Protein AF-A0A7S0GT73-F1 (afdb_monomer)

Radius of gyration: 23.41 Å; Cα contacts (8 Å, |Δi|>4): 471; chains: 1; bounding box: 63×48×68 Å

pLDDT: mean 76.09, std 23.84, range [18.72, 97.44]

Mean predicted aligned error: 11.98 Å

Nearest PDB structures (foldseek):
  2npn-assembly1_A  TM=3.234E-01  e=2.924E-01  Corynebacterium diphtheriae
  1vko-assembly1_A  TM=4.359E-01  e=2.960E+00  Caenorhabditis elegans
  1pjs-assembly1_A  TM=2.980E-01  e=5.122E+00  Salmonella enterica subsp. enterica serovar Typhimurium

Foldseek 3Di:
DDDDLPQAEPDDQPAQEWKDADADDDDDDDDDDDDDDDDDDDDPDPDDDDDPDDQAEEEEPVLPDQDDDPVSVVCVVSSYYYQGPPDPVARPDDHQEYEYPDLAPVVVVVVVVVVNPPVRDNNRMYTHDPPVNLVLDPQSVLVVLCVPPNQVVSCSHYPRKAFLPDPVSLVVCQVVPDAQFKKWWAKSDDQPPRIFIDGHHNPHGSVVVNVVQVVVCVVPVVIHTGMMGGADLDADDDLQWGKHKHKYKYWYWDDDPVDIDIDIDIDQWIFIFTQCDGADSVDRDCSNRPTHPPCDPVNCVVSVHDGTPVSVVVVVD

Secondary structure (DSSP, 8-state):
----------S--------EE---S-----------------S--------TTSPEEEEETTSS-PPPSHHHHHHHHTTEEE----SSSS--S--SEEE-S-STTHHHHHHHHHHH--SS-TT-EES--TTHHHHH-HHHHHHHHHHHHHHHHHHHHS--EEETT-HHHHHHHHHT--TT-EEEEEES-STTTTEEEEE--TT--HHHHHHHHHHHHHT-TT--EEEEEEPPSS--EETTEEEEEE--EEEEEEE-SS-EEEEEEE-S--EEEE-SS---TT---HHHHS--S---HHHHHHTT---BHHHHHGGG-

Organism: NCBI:txid1561963

Solvent-accessible surface area (backbone atoms only — not comparable to full-atom values): 18929 Å² total; per-residue (Å²): 143,80,87,81,82,73,64,48,74,84,60,60,82,58,61,59,59,39,27,30,44,64,71,75,94,76,93,75,92,77,85,89,82,89,83,84,88,86,83,88,75,88,74,91,74,84,85,72,94,70,79,97,80,73,72,46,24,30,35,42,78,79,37,76,70,79,64,70,64,71,65,26,51,53,33,52,79,67,48,41,42,77,39,49,70,70,82,76,93,53,84,84,54,70,43,41,33,38,39,63,83,52,67,74,65,38,60,61,52,48,53,51,50,54,69,69,52,76,79,72,46,80,76,28,34,30,60,40,47,86,67,48,47,41,69,71,35,75,57,46,35,51,53,50,37,30,72,74,57,36,59,72,57,26,36,54,54,34,56,53,68,31,42,61,85,34,70,72,35,48,52,48,44,51,76,65,56,57,59,64,40,45,34,34,33,35,29,96,50,69,95,81,42,57,64,50,57,49,65,40,45,80,91,54,55,49,64,58,53,55,50,50,51,53,52,59,28,66,77,32,81,89,58,53,63,40,34,39,26,54,46,85,79,83,68,66,60,60,93,48,20,35,64,40,66,36,52,43,34,42,34,42,38,42,69,48,101,89,49,74,48,75,48,76,46,74,51,74,79,18,41,44,28,41,20,82,35,60,49,49,91,90,60,63,52,56,48,31,73,41,57,41,93,78,75,50,74,69,56,30,64,78,61,72,45,55,57,31,48,58,57,41,55,70,77,72,114

Sequence (317 aa):
GLVFHMVAPALFLGIWVVVQCLGARNSVNVDTLDLTHDAGMTNAVLVGGTPRSAARRFLRCNGKKTVQGIIGEVLQDHNVVNAARYKTGLLSESYHLFYPCTWSGVEEYMDMAVELYNGTNPNAVMFAVDGSSSLHSKELLWARLEATWGREKASEIMPETFLLNRMSNVELFRLRYEPQKWYIMKRNIERKQGLHIFKTNINGTANDILSQIADLNKENKDWEFVVMQNYIRDPYLINGHKLNLRLYLLATCYPNQKQTVRKFYLYNNGKCLYTSQKYKNSSADENEQITSIHFKPKQYEELELPETVEDLRAYWK

InterPro domains:
  IPR004344 Tubulin-tyrosine ligase/Tubulin polyglutamylase [PF03133] (131-288)
  IPR004344 Tubulin-tyrosine ligase/Tubulin polyglutamylase [PS51221] (56-317)

Structure (mmCIF, N/CA/C/O backbone):
data_AF-A0A7S0GT73-F1
#
_entry.id   AF-A0A7S0GT73-F1
#
loop_
_atom_site.group_PDB
_atom_site.id
_atom_site.type_symbol
_atom_site.label_atom_id
_atom_site.label_alt_id
_atom_site.label_comp_id
_atom_site.label_asym_id
_atom_site.label_entity_id
_atom_site.label_seq_id
_atom_site.pdbx_PDB_ins_code
_atom_site.Cartn_x
_atom_site.Cartn_y
_atom_site.Cartn_z
_atom_site.occupancy
_atom_site.B_iso_or_equiv
_atom_site.auth_seq_id
_atom_site.auth_comp_id
_atom_site.auth_asym_id
_atom_site.auth_atom_id
_atom_site.pdbx_PDB_model_num
ATOM 1 N N . GLY A 1 1 ? -29.192 -5.482 -11.692 1.00 27.92 1 GLY A N 1
ATOM 2 C CA . GLY A 1 1 ? -28.960 -4.451 -10.670 1.00 27.92 1 GLY A CA 1
ATOM 3 C C . GLY A 1 1 ? -28.227 -5.079 -9.513 1.00 27.92 1 GLY A C 1
ATOM 4 O O . GLY A 1 1 ? -28.844 -5.814 -8.764 1.00 27.92 1 GLY A O 1
ATOM 5 N N . LEU A 1 2 ? -26.920 -4.856 -9.431 1.00 18.92 2 LEU A N 1
ATOM 6 C CA . LEU A 1 2 ? -26.089 -5.145 -8.263 1.00 18.92 2 LEU A CA 1
ATOM 7 C C . LEU A 1 2 ? -24.866 -4.238 -8.404 1.00 18.92 2 LEU A C 1
ATOM 9 O O . LEU A 1 2 ? -23.979 -4.482 -9.217 1.00 18.92 2 LEU A O 1
ATOM 13 N N . VAL A 1 3 ? -24.915 -3.104 -7.710 1.00 18.72 3 VAL A N 1
ATOM 14 C CA . VAL A 1 3 ? -23.818 -2.140 -7.639 1.00 18.72 3 VAL A CA 1
ATOM 15 C C . VAL A 1 3 ? -22.873 -2.660 -6.559 1.00 18.72 3 VAL A C 1
ATOM 17 O O . VAL A 1 3 ? -23.199 -2.623 -5.376 1.00 18.72 3 VAL A O 1
ATOM 20 N N . PHE A 1 4 ? -21.737 -3.220 -6.972 1.00 21.78 4 PHE A N 1
ATOM 21 C CA . PHE A 1 4 ? -20.702 -3.706 -6.063 1.00 21.78 4 PHE A CA 1
ATOM 22 C C . PHE A 1 4 ? -19.846 -2.529 -5.580 1.00 21.78 4 PHE A C 1
ATOM 24 O O . PHE A 1 4 ? -19.015 -2.010 -6.324 1.00 21.78 4 PHE A O 1
ATOM 31 N N . HIS A 1 5 ? -20.019 -2.125 -4.322 1.00 20.75 5 HIS A N 1
ATOM 32 C CA . HIS A 1 5 ? -19.050 -1.286 -3.619 1.00 20.75 5 HIS A CA 1
ATOM 33 C C . HIS A 1 5 ? -17.913 -2.173 -3.091 1.00 20.75 5 HIS A C 1
ATOM 35 O O . HIS A 1 5 ? -17.977 -2.697 -1.982 1.00 20.75 5 HIS A O 1
ATOM 41 N N . MET A 1 6 ? -16.862 -2.368 -3.892 1.00 21.52 6 MET A N 1
ATOM 42 C CA . MET A 1 6 ? -15.591 -2.904 -3.394 1.00 21.52 6 MET A CA 1
ATOM 43 C C . MET A 1 6 ? -14.827 -1.784 -2.680 1.00 21.52 6 MET A C 1
ATOM 45 O O . MET A 1 6 ? -14.047 -1.064 -3.298 1.00 21.52 6 MET A O 1
ATOM 49 N N . VAL A 1 7 ? -15.046 -1.641 -1.374 1.00 22.61 7 VAL A N 1
ATOM 50 C CA . VAL A 1 7 ? -14.187 -0.818 -0.513 1.00 22.61 7 VAL A CA 1
ATOM 51 C C . VAL A 1 7 ? -12.922 -1.630 -0.230 1.00 22.61 7 VAL A C 1
ATOM 53 O O . VAL A 1 7 ? -12.913 -2.524 0.615 1.00 22.61 7 VAL A O 1
ATOM 56 N N . ALA A 1 8 ? -11.855 -1.378 -0.988 1.00 24.77 8 ALA A N 1
ATOM 57 C CA . ALA A 1 8 ? -10.567 -2.031 -0.785 1.00 24.77 8 ALA A CA 1
ATOM 58 C C . ALA A 1 8 ? -9.844 -1.401 0.425 1.00 24.77 8 ALA A C 1
ATOM 60 O O . ALA A 1 8 ? -9.582 -0.196 0.429 1.00 24.77 8 ALA A O 1
ATOM 61 N N . PRO A 1 9 ? -9.450 -2.173 1.456 1.00 28.14 9 PRO A N 1
ATOM 62 C CA . PRO A 1 9 ? -8.570 -1.662 2.497 1.00 28.14 9 PRO A CA 1
ATOM 63 C C . PRO A 1 9 ? -7.203 -1.347 1.878 1.00 28.14 9 PRO A C 1
ATOM 65 O O . PRO A 1 9 ? -6.474 -2.257 1.484 1.00 28.14 9 PRO A O 1
ATOM 68 N N . ALA A 1 10 ? -6.829 -0.066 1.819 1.00 28.58 10 ALA A N 1
ATOM 69 C CA . ALA A 1 10 ? -5.510 0.410 1.388 1.00 28.58 10 ALA A CA 1
ATOM 70 C C . ALA A 1 10 ? -4.404 0.087 2.414 1.00 28.58 10 ALA A C 1
ATOM 72 O O . ALA A 1 10 ? -3.724 0.949 2.986 1.00 28.58 10 ALA A O 1
ATOM 73 N N . LEU A 1 11 ? -4.217 -1.202 2.655 1.00 29.56 11 LEU A N 1
ATOM 74 C CA . LEU A 1 11 ? -3.020 -1.782 3.224 1.00 29.56 11 LEU A CA 1
ATOM 75 C C . LEU A 1 11 ? -2.437 -2.639 2.100 1.00 29.56 11 LEU A C 1
ATOM 77 O O . LEU A 1 11 ? -3.067 -3.578 1.646 1.00 29.56 11 LEU A O 1
ATOM 81 N N . PHE A 1 12 ? -1.257 -2.279 1.601 1.00 33.50 12 PHE A N 1
ATOM 82 C CA . PHE A 1 12 ? -0.491 -3.079 0.639 1.00 33.50 12 PHE A CA 1
ATOM 83 C C . PHE A 1 12 ? -1.125 -3.351 -0.735 1.00 33.50 12 PHE A C 1
ATOM 85 O O . PHE A 1 12 ? -1.064 -4.473 -1.241 1.00 33.50 12 PHE A O 1
ATOM 92 N N . LEU A 1 13 ? -1.536 -2.290 -1.433 1.00 28.66 13 LEU A N 1
ATOM 93 C CA . LEU A 1 13 ? -1.461 -2.287 -2.896 1.00 28.66 13 LEU A CA 1
ATOM 94 C C . LEU A 1 13 ? 0.019 -2.259 -3.314 1.00 28.66 13 LEU A C 1
ATOM 96 O O . LEU A 1 13 ? 0.584 -1.227 -3.652 1.00 28.66 13 LEU A O 1
ATOM 100 N N . GLY A 1 14 ? 0.676 -3.417 -3.243 1.00 27.05 14 GLY A N 1
ATOM 101 C CA . GLY A 1 14 ? 1.941 -3.649 -3.932 1.00 27.05 14 GLY A CA 1
ATOM 102 C C . GLY A 1 14 ? 1.664 -3.842 -5.417 1.00 27.05 14 GLY A C 1
ATOM 103 O O . GLY A 1 14 ? 1.802 -4.956 -5.912 1.00 27.05 14 GLY A O 1
ATOM 104 N N . ILE A 1 15 ? 1.213 -2.783 -6.090 1.00 28.45 15 ILE A N 1
ATOM 105 C CA . ILE A 1 15 ? 1.052 -2.762 -7.541 1.00 28.45 15 ILE A CA 1
ATOM 106 C C . ILE A 1 15 ? 2.460 -2.647 -8.132 1.00 28.45 15 ILE A C 1
ATOM 108 O O . ILE A 1 15 ? 3.090 -1.597 -8.058 1.00 28.45 15 ILE A O 1
ATOM 112 N N . TRP A 1 16 ? 2.970 -3.739 -8.697 1.00 30.88 16 TRP A N 1
ATOM 113 C CA . TRP A 1 16 ? 4.196 -3.727 -9.495 1.00 30.88 16 TRP A C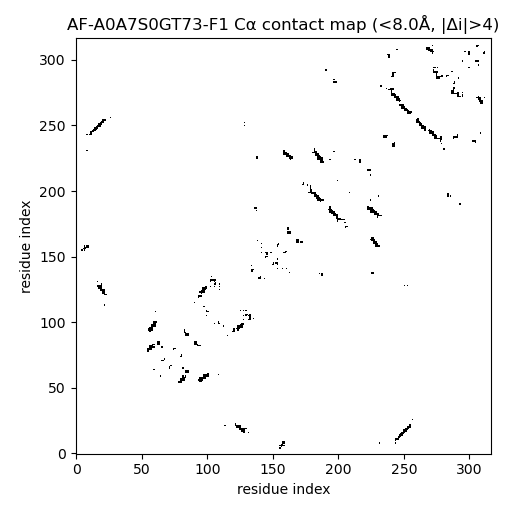A 1
ATOM 114 C C . TRP A 1 16 ? 3.857 -3.311 -10.930 1.00 30.88 16 TRP A C 1
ATOM 116 O O . TRP A 1 16 ? 3.725 -4.157 -11.804 1.00 30.88 16 TRP A O 1
ATOM 126 N N . VAL A 1 17 ? 3.672 -2.008 -11.158 1.00 27.17 17 VAL A N 1
ATOM 127 C CA . VAL A 1 17 ? 3.399 -1.431 -12.487 1.00 27.17 17 VAL A CA 1
ATOM 128 C C . VAL A 1 17 ? 4.674 -1.482 -13.333 1.00 27.17 17 VAL A C 1
ATOM 130 O O . VAL A 1 17 ? 5.713 -0.976 -12.916 1.00 27.17 17 VAL A O 1
ATOM 133 N N . VAL A 1 18 ? 4.610 -2.096 -14.516 1.00 34.53 18 VAL A N 1
ATOM 134 C CA . VAL A 1 18 ? 5.796 -2.422 -15.316 1.00 34.53 18 VAL A CA 1
ATOM 135 C C . VAL A 1 18 ? 5.558 -2.235 -16.822 1.00 34.53 18 VAL A C 1
ATOM 137 O O . VAL A 1 18 ? 4.775 -2.973 -17.412 1.00 34.53 18 VAL A O 1
ATOM 140 N N . VAL A 1 19 ? 6.382 -1.352 -17.404 1.00 29.67 19 VAL A N 1
ATOM 141 C CA . VAL A 1 19 ? 6.826 -1.208 -18.807 1.00 29.67 19 VAL A CA 1
ATOM 142 C C . VAL A 1 19 ? 6.293 -0.030 -19.650 1.00 29.67 19 VAL A C 1
ATOM 144 O O . VAL A 1 19 ? 5.153 -0.030 -20.108 1.00 29.67 19 VAL A O 1
ATOM 147 N N . GLN A 1 20 ? 7.202 0.895 -20.001 1.00 34.56 20 GLN A N 1
ATOM 148 C CA . GLN A 1 20 ? 7.065 1.936 -21.035 1.00 34.56 20 GLN A CA 1
ATOM 149 C C . GLN A 1 20 ? 8.188 1.814 -22.083 1.00 34.56 20 GLN A C 1
ATOM 151 O O . GLN A 1 20 ? 9.317 1.480 -21.741 1.00 34.56 20 GLN A O 1
ATOM 156 N N . CYS A 1 21 ? 7.921 2.093 -23.363 1.00 34.06 21 CYS A N 1
ATOM 157 C CA . 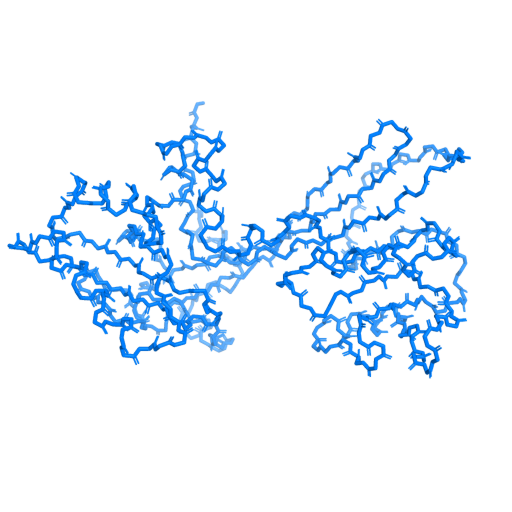CYS A 1 21 ? 8.965 2.252 -24.392 1.00 34.06 21 CYS A CA 1
ATOM 158 C C . CYS A 1 21 ? 9.121 3.714 -24.816 1.00 34.06 21 CYS A C 1
ATOM 160 O O . CYS A 1 21 ? 8.133 4.435 -24.974 1.00 34.06 21 CYS A O 1
ATOM 162 N N . LEU A 1 22 ? 10.371 4.119 -25.046 1.00 32.25 22 LEU A N 1
ATOM 163 C CA . LEU A 1 22 ? 10.733 5.384 -25.677 1.00 32.25 22 LEU A CA 1
ATOM 164 C C . LEU A 1 22 ? 10.460 5.287 -27.179 1.00 32.25 22 LEU A C 1
ATOM 166 O O . LEU A 1 22 ? 11.152 4.574 -27.896 1.00 32.25 22 LEU A O 1
ATOM 170 N N . GLY A 1 23 ? 9.442 5.997 -27.659 1.00 30.44 23 GLY A N 1
ATOM 171 C CA . GLY A 1 23 ? 9.182 6.142 -29.088 1.00 30.44 23 GLY A CA 1
ATOM 172 C C . GLY A 1 23 ? 9.812 7.420 -29.623 1.00 30.44 23 GLY A C 1
ATOM 173 O O . GLY A 1 23 ? 9.225 8.493 -29.490 1.00 30.44 23 GLY A O 1
ATOM 174 N N . ALA A 1 24 ? 10.975 7.309 -30.267 1.00 28.95 24 ALA A N 1
ATOM 175 C CA . ALA A 1 24 ? 11.434 8.341 -31.189 1.00 28.95 24 ALA A CA 1
ATOM 176 C C . ALA A 1 24 ? 10.502 8.362 -32.412 1.00 28.95 24 ALA A C 1
ATOM 178 O O . ALA A 1 24 ? 10.216 7.324 -33.010 1.00 28.95 24 ALA A O 1
ATOM 179 N N . ARG A 1 25 ? 10.018 9.554 -32.776 1.00 30.36 25 ARG A N 1
ATOM 180 C CA . ARG A 1 25 ? 9.304 9.800 -34.033 1.00 30.36 25 ARG A CA 1
ATOM 181 C C . ARG A 1 25 ? 10.196 9.350 -35.190 1.00 30.36 25 ARG A C 1
ATOM 183 O O . ARG A 1 25 ? 11.207 9.995 -35.425 1.00 30.36 25 ARG A O 1
ATOM 190 N N . ASN A 1 26 ? 9.832 8.270 -35.879 1.00 26.50 26 ASN A N 1
ATOM 191 C CA . ASN A 1 26 ? 9.872 8.168 -37.338 1.00 26.50 26 ASN A CA 1
ATOM 192 C C . ASN A 1 26 ? 9.177 6.883 -37.810 1.00 26.50 26 ASN A C 1
ATOM 194 O O . ASN A 1 26 ? 9.253 5.823 -37.198 1.00 26.50 26 ASN A O 1
ATOM 198 N N . SER A 1 27 ? 8.425 7.047 -38.890 1.00 33.34 27 SER A N 1
ATOM 199 C CA . SER A 1 27 ? 7.505 6.112 -39.526 1.00 3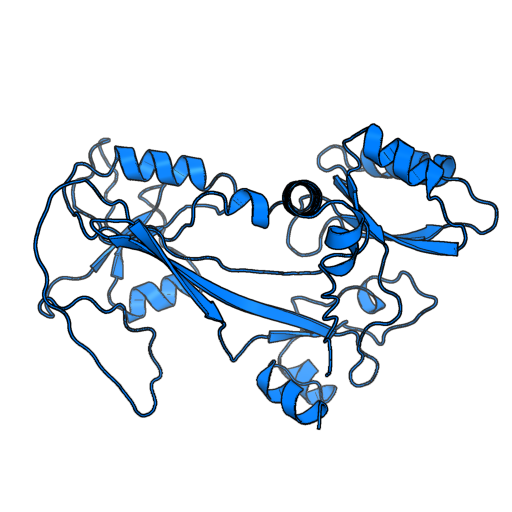3.34 27 SER A CA 1
ATOM 200 C C . SER A 1 27 ? 8.169 4.834 -40.038 1.00 33.34 27 SER A C 1
ATOM 202 O O . SER A 1 27 ? 9.020 4.916 -40.921 1.00 33.34 27 SER A O 1
ATOM 204 N N . VAL A 1 28 ? 7.689 3.666 -39.600 1.00 24.98 28 VAL A N 1
ATOM 205 C CA . VAL A 1 28 ? 7.771 2.418 -40.376 1.00 24.98 28 VAL A CA 1
ATOM 206 C C . VAL A 1 28 ? 6.459 1.641 -40.201 1.00 24.98 28 VAL A C 1
ATOM 208 O O . VAL A 1 28 ? 5.943 1.519 -39.089 1.00 24.98 28 VAL A O 1
ATOM 211 N N . ASN A 1 29 ? 5.890 1.197 -41.324 1.00 28.97 29 ASN A N 1
ATOM 212 C CA . ASN A 1 29 ? 4.701 0.346 -41.423 1.00 28.97 29 ASN A CA 1
ATOM 213 C C . ASN A 1 29 ? 4.959 -1.032 -40.803 1.00 28.97 29 ASN A C 1
ATOM 215 O O . ASN A 1 29 ? 5.992 -1.631 -41.093 1.00 28.97 29 ASN A O 1
ATOM 219 N N . VAL A 1 30 ? 4.001 -1.567 -40.040 1.00 27.41 30 VAL A N 1
ATOM 220 C CA . VAL A 1 30 ? 3.952 -3.003 -39.728 1.00 27.41 30 VAL A CA 1
ATOM 221 C C . VAL A 1 30 ? 2.503 -3.477 -39.798 1.00 27.41 30 VAL A C 1
ATOM 223 O O . VAL A 1 30 ? 1.627 -2.919 -39.133 1.00 27.41 30 VAL A O 1
ATOM 226 N N . ASP A 1 31 ? 2.287 -4.484 -40.640 1.00 23.64 31 ASP A N 1
ATOM 227 C CA . ASP A 1 31 ? 1.010 -5.135 -40.907 1.00 23.64 31 ASP A CA 1
ATOM 228 C C . ASP A 1 31 ? 0.409 -5.803 -39.662 1.00 23.64 31 ASP A C 1
ATOM 230 O O . ASP A 1 31 ? 1.098 -6.247 -38.741 1.00 23.64 31 ASP A O 1
ATOM 234 N N . THR A 1 32 ? -0.919 -5.846 -39.648 1.00 27.59 32 THR A N 1
ATOM 235 C CA . THR A 1 32 ? -1.750 -6.414 -38.586 1.00 27.59 32 THR A CA 1
ATOM 236 C C . THR A 1 32 ? -1.680 -7.941 -38.594 1.00 27.59 32 THR A C 1
ATOM 238 O O . THR A 1 32 ? -1.782 -8.561 -39.649 1.00 27.59 32 THR A O 1
ATOM 241 N N . LEU A 1 33 ? -1.564 -8.560 -37.414 1.00 22.66 33 LEU A N 1
ATOM 242 C CA . LEU A 1 33 ? -1.869 -9.981 -37.244 1.00 22.66 33 LEU A CA 1
ATOM 243 C C . LEU A 1 33 ? -2.830 -10.168 -36.068 1.00 22.66 33 LEU A C 1
ATOM 245 O O . LEU A 1 33 ? -2.518 -9.839 -34.922 1.00 22.66 33 LEU A O 1
ATOM 249 N N . ASP A 1 34 ? -4.011 -10.661 -36.416 1.00 27.53 34 ASP A N 1
ATOM 250 C CA . ASP A 1 34 ? -5.108 -11.052 -35.541 1.00 27.53 34 ASP A CA 1
ATOM 251 C C . ASP A 1 34 ? -4.867 -12.487 -35.051 1.00 27.53 34 ASP A C 1
ATOM 253 O O . ASP A 1 34 ? -4.485 -13.342 -35.852 1.00 27.53 34 ASP A O 1
ATOM 257 N N . LEU A 1 35 ? -5.060 -12.767 -33.759 1.00 25.39 35 LEU A N 1
ATOM 258 C CA . LEU A 1 35 ? -4.991 -14.129 -33.215 1.00 25.39 35 LEU A CA 1
ATOM 259 C C . LEU A 1 35 ? -6.024 -14.305 -32.096 1.00 25.39 35 LEU A C 1
ATOM 261 O O . LEU A 1 35 ? -5.801 -13.962 -30.934 1.00 25.39 35 LEU A O 1
ATOM 265 N N . THR A 1 36 ? -7.164 -14.869 -32.482 1.00 26.02 36 THR A N 1
ATOM 266 C CA . THR A 1 36 ? -8.157 -15.484 -31.605 1.00 26.02 36 THR A CA 1
ATOM 267 C C . THR A 1 36 ? -7.715 -1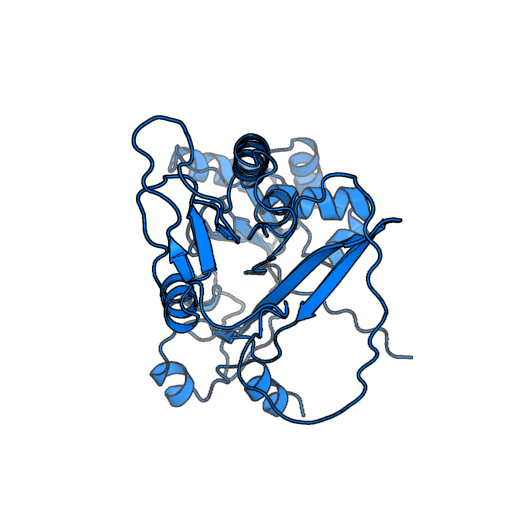6.877 -31.146 1.00 26.02 36 THR A C 1
ATOM 269 O O . THR A 1 36 ? -7.260 -17.674 -31.958 1.00 26.02 36 THR A O 1
ATOM 272 N N . HIS A 1 37 ? -8.014 -17.159 -29.878 1.00 26.02 37 HIS A N 1
ATOM 273 C CA . HIS A 1 37 ? -8.245 -18.461 -29.238 1.00 26.02 37 HIS A CA 1
ATOM 274 C C . HIS A 1 37 ? -7.113 -19.496 -29.040 1.00 26.02 37 HIS A C 1
ATOM 276 O O . HIS A 1 37 ? -6.435 -19.945 -29.955 1.00 26.02 37 HIS A O 1
ATOM 282 N N . ASP A 1 38 ? -7.122 -19.955 -27.784 1.00 24.23 38 ASP A N 1
ATOM 283 C CA . ASP A 1 38 ? -6.823 -21.278 -27.233 1.00 24.23 38 ASP A CA 1
ATOM 284 C C . ASP A 1 38 ? -5.464 -21.637 -26.602 1.00 24.23 38 ASP A C 1
ATOM 286 O O . ASP A 1 38 ? -4.398 -21.640 -27.207 1.00 24.23 38 ASP A O 1
ATOM 290 N N . ALA A 1 39 ? -5.640 -22.051 -25.338 1.00 26.84 39 ALA A N 1
ATOM 291 C CA . ALA A 1 39 ? -4.968 -23.095 -24.579 1.00 26.84 39 ALA A CA 1
ATOM 292 C C . ALA A 1 39 ? -3.499 -22.909 -24.160 1.00 26.84 39 ALA A C 1
ATOM 294 O O . ALA A 1 39 ? -2.557 -23.238 -24.869 1.00 26.84 39 ALA A O 1
ATOM 295 N N . GLY A 1 40 ? -3.361 -22.542 -22.878 1.00 28.62 40 GLY A N 1
ATOM 296 C CA . GLY A 1 40 ? -2.379 -23.109 -21.953 1.00 28.62 40 GLY A CA 1
ATOM 297 C C . GLY A 1 40 ? -0.936 -22.673 -22.148 1.00 28.62 40 GLY A C 1
ATOM 298 O O . GLY A 1 40 ? -0.210 -23.316 -22.887 1.00 28.62 40 GLY A O 1
ATOM 299 N N . MET A 1 41 ? -0.472 -21.671 -21.392 1.00 26.61 41 MET A N 1
ATOM 300 C CA . MET A 1 41 ? 0.963 -21.405 -21.278 1.00 26.61 41 MET A CA 1
ATOM 301 C C . MET A 1 41 ? 1.355 -20.778 -19.933 1.00 26.61 41 MET A C 1
ATOM 303 O O . MET A 1 41 ? 0.999 -19.649 -19.601 1.00 26.61 41 MET A O 1
ATOM 307 N N . THR A 1 42 ? 2.165 -21.533 -19.189 1.00 30.12 42 THR A N 1
ATOM 308 C CA . THR A 1 42 ? 3.393 -21.033 -18.565 1.00 30.12 42 THR A CA 1
ATOM 309 C C . THR A 1 42 ? 4.201 -20.216 -19.581 1.00 30.12 42 THR A C 1
ATOM 311 O O . THR A 1 42 ? 4.227 -20.560 -20.759 1.00 30.12 42 THR A O 1
ATOM 314 N N . ASN A 1 43 ? 4.907 -19.186 -19.098 1.00 26.89 43 ASN A N 1
ATOM 315 C CA . ASN A 1 43 ? 5.796 -18.251 -19.815 1.00 26.89 43 ASN A CA 1
ATOM 316 C C . ASN A 1 43 ? 5.169 -16.893 -20.167 1.00 26.89 43 ASN A C 1
ATOM 318 O O . ASN A 1 43 ? 4.362 -16.753 -21.082 1.00 26.89 43 ASN A O 1
ATOM 322 N N . ALA A 1 44 ? 5.656 -15.848 -19.493 1.00 25.78 44 ALA A N 1
ATOM 323 C CA . ALA A 1 44 ? 5.583 -14.486 -19.997 1.00 25.78 44 ALA A CA 1
ATOM 324 C C . ALA A 1 44 ? 6.503 -14.387 -21.226 1.00 25.78 44 ALA A C 1
ATOM 326 O O . ALA A 1 44 ? 7.718 -14.225 -21.117 1.00 25.78 44 ALA A O 1
ATOM 327 N N . VAL A 1 45 ? 5.929 -14.550 -22.415 1.00 26.80 45 VAL A N 1
ATOM 328 C CA . VAL A 1 45 ? 6.654 -14.387 -23.674 1.00 26.80 45 VAL A CA 1
ATOM 329 C C . VAL A 1 45 ? 6.791 -12.891 -23.957 1.00 26.80 45 VAL A C 1
ATOM 331 O O . VAL A 1 45 ? 5.815 -12.196 -24.227 1.00 26.80 45 VAL A O 1
ATOM 334 N N . LEU A 1 46 ? 8.024 -12.387 -23.926 1.00 31.50 46 LEU A N 1
ATOM 335 C CA . LEU A 1 46 ? 8.396 -11.118 -24.553 1.00 31.50 46 LEU A CA 1
ATOM 336 C C . LEU A 1 46 ? 8.288 -11.287 -26.079 1.00 31.50 46 LEU A C 1
ATOM 338 O O . LEU A 1 46 ? 9.257 -11.695 -26.733 1.00 31.50 46 LEU A O 1
ATOM 342 N N . VAL A 1 47 ? 7.094 -11.029 -26.621 1.00 30.14 47 VAL A N 1
ATOM 343 C CA . VAL A 1 47 ? 6.784 -11.140 -28.051 1.00 30.14 47 VAL A CA 1
ATOM 344 C C . VAL A 1 47 ? 7.507 -10.034 -28.822 1.00 30.14 47 VAL A C 1
ATOM 346 O O . VAL A 1 47 ? 7.265 -8.848 -28.624 1.00 30.14 47 VAL A O 1
ATOM 349 N N . GLY A 1 48 ? 8.412 -10.455 -29.699 1.00 31.11 48 GLY A N 1
ATOM 350 C CA . GLY A 1 48 ? 9.150 -9.621 -30.640 1.00 31.11 48 GLY A CA 1
ATOM 351 C C . GLY A 1 48 ? 10.009 -10.539 -31.500 1.00 31.11 48 GLY A C 1
ATOM 352 O O . GLY A 1 48 ? 11.049 -11.022 -31.046 1.00 31.11 48 GLY A O 1
ATOM 353 N N . GLY A 1 49 ? 9.503 -10.870 -32.689 1.00 38.59 49 GLY A N 1
ATOM 354 C CA . GLY A 1 49 ? 10.124 -11.795 -33.627 1.00 38.59 49 GLY A CA 1
ATOM 355 C C . GLY A 1 49 ? 11.343 -11.184 -34.309 1.00 38.59 49 GLY A C 1
ATOM 356 O O . GLY A 1 49 ? 11.199 -10.318 -35.156 1.00 38.59 49 GLY A O 1
ATOM 357 N N . THR A 1 50 ? 12.523 -11.688 -33.954 1.00 31.50 50 THR A N 1
ATOM 358 C CA . THR A 1 50 ? 13.757 -11.717 -34.761 1.00 31.50 50 THR A CA 1
ATOM 359 C C . THR A 1 50 ? 14.636 -12.866 -34.230 1.00 31.50 50 THR A C 1
ATOM 361 O O . THR A 1 50 ? 14.437 -13.285 -33.085 1.00 31.50 50 THR A O 1
ATOM 364 N N . PRO A 1 51 ? 15.547 -13.440 -35.040 1.00 36.25 51 PRO A N 1
ATOM 365 C CA . PRO A 1 51 ? 16.057 -14.800 -34.865 1.00 36.25 51 PRO A CA 1
ATOM 366 C C . PRO A 1 51 ? 16.735 -15.068 -33.515 1.00 36.25 51 PRO A C 1
ATOM 368 O O . PRO A 1 51 ? 17.474 -14.240 -32.982 1.00 36.25 51 PRO A O 1
ATOM 371 N N . ARG A 1 52 ? 16.532 -16.292 -33.013 1.00 44.06 52 ARG A N 1
ATOM 372 C CA . ARG A 1 52 ? 17.305 -16.923 -31.935 1.00 44.06 52 ARG A CA 1
ATOM 373 C C . ARG A 1 52 ? 18.802 -16.949 -32.298 1.00 44.06 52 ARG A C 1
ATOM 375 O O . ARG A 1 52 ? 19.230 -17.900 -32.941 1.00 44.06 52 ARG A O 1
ATOM 382 N N . SER A 1 53 ? 19.597 -15.960 -31.882 1.00 48.81 53 SER A N 1
ATOM 383 C CA . SER A 1 53 ? 21.053 -16.154 -31.684 1.00 48.81 53 SER A CA 1
ATOM 384 C C . SER A 1 53 ? 21.783 -15.052 -30.901 1.00 48.81 53 SER A C 1
ATOM 386 O O . SER A 1 53 ? 22.877 -15.315 -30.410 1.00 48.81 53 SER A O 1
ATOM 388 N N . ALA A 1 54 ? 21.216 -13.855 -30.710 1.00 59.44 54 ALA A N 1
ATOM 389 C CA . ALA A 1 54 ? 21.844 -12.815 -29.887 1.00 59.44 54 ALA A CA 1
ATOM 390 C C . ALA A 1 54 ? 21.201 -12.738 -28.492 1.00 59.44 54 ALA A C 1
ATOM 392 O O . ALA A 1 54 ? 19.986 -12.572 -28.371 1.00 59.44 54 ALA A O 1
ATOM 393 N N . ALA A 1 55 ? 22.014 -12.841 -27.435 1.00 67.00 55 ALA A N 1
ATOM 394 C CA . ALA A 1 55 ? 21.555 -12.627 -26.064 1.00 67.00 55 ALA A CA 1
ATOM 395 C C . ALA A 1 55 ? 20.936 -11.226 -25.933 1.00 67.00 55 ALA A C 1
ATOM 397 O O . ALA A 1 55 ? 21.552 -10.223 -26.311 1.00 67.00 55 ALA A O 1
ATOM 398 N N . ARG A 1 56 ? 19.713 -11.152 -25.395 1.00 82.44 56 ARG A N 1
ATOM 399 C CA . ARG A 1 56 ? 19.067 -9.867 -25.102 1.00 82.44 56 ARG A CA 1
ATOM 400 C C . ARG A 1 56 ? 19.845 -9.183 -23.988 1.00 82.44 56 ARG A C 1
ATOM 402 O O . ARG A 1 56 ? 20.419 -9.840 -23.126 1.00 82.44 56 ARG A O 1
ATOM 409 N N . ARG A 1 57 ? 19.882 -7.854 -24.005 1.00 84.94 57 ARG A N 1
ATOM 410 C CA . ARG A 1 57 ? 20.723 -7.076 -23.084 1.00 84.94 57 ARG A CA 1
ATOM 411 C C . ARG A 1 57 ? 19.888 -6.137 -22.232 1.00 84.94 57 ARG A C 1
ATOM 413 O O . ARG A 1 57 ? 19.040 -5.438 -22.783 1.00 84.94 57 ARG A O 1
ATOM 420 N N . PHE A 1 58 ? 20.144 -6.074 -20.930 1.00 86.56 58 PHE A N 1
ATOM 421 C CA . PHE A 1 58 ? 19.536 -5.085 -20.043 1.00 86.56 58 PHE A CA 1
ATOM 422 C C . PHE A 1 58 ? 20.575 -4.101 -19.505 1.00 86.56 58 PHE A C 1
ATOM 424 O O . PHE A 1 58 ? 21.692 -4.485 -19.177 1.00 86.56 58 PHE A O 1
ATOM 431 N N . LEU A 1 59 ? 20.208 -2.833 -19.377 1.00 82.88 59 LEU A N 1
ATOM 432 C CA . LEU A 1 59 ? 20.993 -1.802 -18.718 1.00 82.88 59 LEU A CA 1
ATOM 433 C C . LEU A 1 59 ? 20.393 -1.517 -17.342 1.00 82.88 59 LEU A C 1
ATOM 435 O O . LEU A 1 59 ? 19.180 -1.392 -17.197 1.00 82.88 59 LEU A O 1
ATOM 439 N N . ARG A 1 60 ? 21.251 -1.378 -16.332 1.00 83.25 60 ARG A N 1
ATOM 440 C CA . ARG A 1 60 ? 20.863 -0.914 -14.996 1.00 83.25 60 ARG A CA 1
ATOM 441 C C . ARG A 1 60 ? 21.565 0.397 -14.679 1.00 83.25 60 ARG A C 1
ATOM 443 O O . ARG A 1 60 ? 22.740 0.534 -15.012 1.00 83.25 60 ARG A O 1
ATOM 450 N N . CYS A 1 61 ? 20.886 1.291 -13.959 1.00 74.12 61 CYS A N 1
ATOM 451 C CA . CYS A 1 61 ? 21.339 2.667 -13.723 1.00 74.12 61 CYS A CA 1
ATOM 452 C C . CYS A 1 61 ? 22.802 2.808 -13.235 1.00 74.12 61 CYS A C 1
ATOM 454 O O . CYS A 1 61 ? 23.497 3.733 -13.626 1.00 74.12 61 CYS A O 1
ATOM 456 N N . ASN A 1 62 ? 23.307 1.856 -12.438 1.00 69.00 62 ASN A N 1
ATOM 457 C CA . ASN A 1 62 ? 24.653 1.915 -11.850 1.00 69.00 62 ASN A CA 1
ATOM 458 C C . ASN A 1 62 ? 25.723 1.102 -12.600 1.00 69.00 62 ASN A C 1
ATOM 460 O O . ASN A 1 62 ? 26.815 0.907 -12.067 1.00 69.00 62 ASN A O 1
ATOM 464 N N . GLY A 1 63 ? 25.415 0.542 -13.775 1.00 60.12 63 GLY A N 1
ATOM 465 C CA . GLY A 1 63 ? 26.371 -0.120 -14.677 1.00 60.12 63 GLY A CA 1
ATOM 466 C C . GLY A 1 63 ? 27.160 -1.331 -14.137 1.00 60.12 63 GLY A C 1
ATOM 467 O O . GLY A 1 63 ? 27.917 -1.938 -14.884 1.00 60.12 63 GLY A O 1
ATOM 468 N N . LYS A 1 64 ? 27.027 -1.684 -12.849 1.00 57.28 64 LYS A N 1
ATOM 469 C CA . LYS A 1 64 ? 27.883 -2.664 -12.151 1.00 57.28 64 LYS A CA 1
ATOM 470 C C . LYS A 1 64 ? 27.127 -3.726 -11.349 1.00 57.28 64 LYS A C 1
ATOM 472 O O . LYS A 1 64 ? 27.737 -4.700 -10.928 1.00 57.28 64 LYS A O 1
ATOM 477 N N . LYS A 1 65 ? 25.823 -3.560 -11.096 1.00 64.19 65 LYS A N 1
ATOM 478 C CA . LYS A 1 65 ? 25.058 -4.475 -10.226 1.00 64.19 65 LYS A CA 1
ATOM 479 C C . LYS A 1 65 ? 24.114 -5.365 -11.034 1.00 64.19 65 LYS A C 1
ATOM 481 O O . LYS A 1 65 ? 23.224 -4.849 -11.708 1.00 64.19 65 LYS A O 1
ATOM 486 N N . THR A 1 66 ? 24.245 -6.683 -10.899 1.00 74.38 66 THR A N 1
ATOM 487 C CA . THR A 1 66 ? 23.229 -7.654 -11.336 1.00 74.38 66 THR A CA 1
ATOM 488 C C . THR A 1 66 ? 21.903 -7.391 -10.623 1.00 74.38 66 THR A C 1
ATOM 490 O O . THR A 1 66 ? 21.884 -6.935 -9.474 1.00 74.38 66 THR A O 1
ATOM 493 N N . VAL A 1 67 ? 20.781 -7.607 -11.311 1.00 82.44 67 VAL A N 1
ATOM 494 C CA . VAL A 1 67 ? 19.471 -7.611 -10.646 1.00 82.44 67 VAL A CA 1
ATOM 495 C C . VAL A 1 67 ? 19.421 -8.854 -9.757 1.00 82.44 67 VAL A C 1
ATOM 497 O O . VAL A 1 67 ? 19.844 -9.922 -10.182 1.00 82.44 67 VAL A O 1
ATOM 500 N N . GLN A 1 68 ? 19.004 -8.693 -8.504 1.00 83.25 68 GLN A N 1
ATOM 501 C CA . GLN A 1 68 ? 18.977 -9.771 -7.511 1.00 83.25 68 GLN A CA 1
ATOM 502 C C . GLN A 1 68 ? 17.555 -10.307 -7.320 1.00 83.25 68 GLN A C 1
ATOM 504 O O . GLN A 1 68 ? 16.580 -9.615 -7.626 1.00 83.25 68 GLN A O 1
ATOM 509 N N . GLY A 1 69 ? 17.456 -11.510 -6.752 1.00 85.81 69 GLY A N 1
ATOM 510 C CA . GLY A 1 69 ? 16.193 -12.189 -6.466 1.00 85.81 69 GLY A CA 1
ATOM 511 C C . GLY A 1 69 ? 15.473 -12.649 -7.731 1.00 85.81 69 GLY A C 1
ATOM 512 O O . GLY A 1 69 ? 16.086 -12.768 -8.790 1.00 85.81 69 GLY A O 1
ATOM 513 N N . ILE A 1 70 ? 14.155 -12.827 -7.619 1.00 86.00 70 ILE A N 1
ATOM 514 C CA . ILE A 1 70 ? 13.294 -13.410 -8.663 1.00 86.00 70 ILE A CA 1
ATOM 515 C C . ILE A 1 70 ? 13.469 -12.715 -10.018 1.00 86.00 70 ILE A C 1
ATOM 517 O O . ILE A 1 70 ? 13.523 -13.374 -11.046 1.00 86.00 70 ILE A O 1
ATOM 521 N N . ILE A 1 71 ? 13.600 -11.385 -10.054 1.00 87.69 71 ILE A N 1
ATOM 522 C CA . ILE A 1 71 ? 13.793 -10.682 -11.331 1.00 87.69 71 ILE A CA 1
ATOM 523 C C . ILE A 1 71 ? 15.148 -11.031 -11.962 1.00 87.69 71 ILE A C 1
ATOM 525 O O . ILE A 1 71 ? 15.236 -11.160 -13.177 1.00 87.69 71 ILE A O 1
ATOM 529 N N . GLY A 1 72 ? 16.200 -11.198 -11.158 1.00 87.62 72 GLY A N 1
ATOM 530 C CA . GLY A 1 72 ? 17.503 -11.647 -11.647 1.00 87.62 72 GLY A CA 1
ATOM 531 C C . GLY A 1 72 ? 17.450 -13.058 -12.229 1.00 87.62 72 GLY A C 1
ATOM 532 O O . GLY A 1 72 ? 17.974 -13.278 -13.317 1.00 87.62 72 GLY A O 1
ATOM 533 N N . GLU A 1 73 ? 16.765 -13.968 -11.536 1.00 89.62 73 GLU A N 1
ATOM 534 C CA . GLU A 1 73 ? 16.526 -15.349 -11.980 1.00 89.62 73 GLU A CA 1
ATOM 535 C C . GLU A 1 73 ? 15.740 -15.372 -13.298 1.00 89.62 73 GLU A C 1
ATOM 537 O O . GLU A 1 73 ? 16.200 -15.953 -14.273 1.00 89.62 73 GLU A O 1
ATOM 542 N N . VAL A 1 74 ? 14.641 -14.616 -13.393 1.00 89.88 74 VAL A N 1
ATOM 543 C CA . VAL A 1 74 ? 13.854 -14.485 -14.632 1.00 89.88 74 VAL A CA 1
ATOM 544 C C . VAL A 1 74 ? 14.706 -13.938 -15.781 1.00 89.88 74 VAL A C 1
ATOM 546 O O . VAL A 1 74 ? 14.648 -14.446 -16.898 1.00 89.88 74 VAL A O 1
ATOM 549 N N . LEU A 1 75 ? 15.526 -12.909 -15.547 1.00 88.38 75 LEU A N 1
ATOM 550 C CA . LEU A 1 75 ? 16.415 -12.390 -16.592 1.00 88.38 75 LEU A CA 1
ATOM 551 C C . LEU A 1 75 ? 17.420 -13.456 -17.054 1.00 88.38 75 LEU A C 1
ATOM 553 O O . LEU A 1 75 ? 17.656 -13.579 -18.255 1.00 88.38 75 LEU A O 1
ATOM 557 N N . GLN A 1 76 ? 17.971 -14.240 -16.128 1.00 87.50 76 GLN A N 1
ATOM 558 C CA . GLN A 1 76 ? 18.897 -15.328 -16.433 1.00 87.50 76 GLN A CA 1
ATOM 559 C C . GLN A 1 76 ? 18.222 -16.451 -17.233 1.00 87.50 76 GLN A C 1
ATOM 561 O O . GLN A 1 76 ? 18.743 -16.832 -18.282 1.00 87.50 76 GLN A O 1
ATOM 566 N N . ASP A 1 77 ? 17.048 -16.914 -16.803 1.00 91.19 77 ASP A N 1
ATOM 567 C CA . ASP A 1 77 ? 16.269 -17.972 -17.462 1.00 91.19 77 ASP A CA 1
ATOM 568 C C . ASP A 1 77 ? 15.881 -17.593 -18.899 1.00 91.19 77 ASP A C 1
ATOM 570 O O . ASP A 1 77 ? 15.812 -18.435 -19.796 1.00 91.19 77 ASP A O 1
ATOM 574 N N . HIS A 1 78 ? 15.690 -16.296 -19.149 1.00 87.69 78 HIS A N 1
ATOM 575 C CA . HIS A 1 78 ? 15.389 -15.749 -20.469 1.00 87.69 78 HIS A CA 1
ATOM 576 C C . HIS A 1 78 ? 16.630 -15.301 -21.266 1.00 87.69 78 HIS A C 1
ATOM 578 O O . HIS A 1 78 ? 16.484 -14.627 -22.291 1.00 87.69 78 HIS A O 1
ATOM 584 N N . ASN A 1 79 ? 17.844 -15.682 -20.844 1.00 87.56 79 ASN A N 1
ATOM 585 C CA . ASN A 1 79 ? 19.116 -15.322 -21.489 1.00 87.56 79 ASN A CA 1
ATOM 586 C C . ASN A 1 79 ? 19.285 -13.802 -21.701 1.00 87.56 79 ASN A C 1
ATOM 588 O O . ASN A 1 79 ? 19.793 -13.350 -22.735 1.00 87.56 79 ASN A O 1
ATOM 592 N N . VAL A 1 80 ? 18.833 -13.003 -20.729 1.00 86.56 80 VAL A N 1
ATOM 593 C CA . VAL A 1 80 ? 18.985 -11.547 -20.713 1.00 86.56 80 VAL A CA 1
ATOM 594 C C . VAL A 1 80 ? 20.217 -11.176 -19.889 1.00 86.56 80 VAL A C 1
ATOM 596 O O . VAL A 1 80 ? 20.249 -11.320 -18.669 1.00 86.56 80 VAL A O 1
ATOM 599 N N . VAL A 1 81 ? 21.248 -10.666 -20.557 1.00 85.50 81 VAL A N 1
ATOM 600 C CA . VAL A 1 81 ? 22.550 -10.349 -19.953 1.00 85.50 81 VAL A CA 1
ATOM 601 C C . VAL A 1 81 ? 22.709 -8.850 -19.707 1.00 85.50 81 VAL A C 1
ATOM 603 O O . VAL A 1 81 ? 22.055 -8.029 -20.342 1.00 85.50 81 VAL A O 1
ATOM 606 N N . ASN A 1 82 ? 23.578 -8.452 -18.780 1.00 83.31 82 ASN A N 1
ATOM 607 C CA . ASN A 1 82 ? 23.817 -7.033 -18.509 1.00 83.31 82 ASN A CA 1
ATOM 608 C C . ASN A 1 82 ? 24.617 -6.380 -19.658 1.00 83.31 82 ASN A C 1
ATOM 610 O O . ASN A 1 82 ? 25.655 -6.900 -20.055 1.00 83.31 82 ASN A O 1
ATOM 614 N N . ALA A 1 83 ? 24.149 -5.237 -20.160 1.00 73.94 83 ALA A N 1
ATOM 615 C CA . ALA A 1 83 ? 24.757 -4.443 -21.230 1.00 73.94 83 ALA A CA 1
ATOM 616 C C . ALA A 1 83 ? 25.985 -3.631 -20.771 1.00 73.94 83 ALA A C 1
ATOM 618 O O . ALA A 1 83 ? 26.726 -3.099 -21.593 1.00 73.94 83 ALA A O 1
ATOM 619 N N . ALA A 1 84 ? 26.195 -3.464 -19.462 1.00 62.19 84 ALA A N 1
ATOM 620 C CA . ALA A 1 84 ? 27.184 -2.529 -18.949 1.00 62.19 84 ALA A CA 1
ATOM 621 C C . ALA A 1 84 ? 28.550 -3.174 -18.645 1.00 62.19 84 ALA A C 1
ATOM 623 O O . ALA A 1 84 ? 28.743 -3.847 -17.633 1.00 62.19 84 ALA A O 1
ATOM 624 N N . ARG A 1 85 ? 29.555 -2.788 -19.444 1.00 51.53 85 ARG A N 1
ATOM 625 C CA . ARG A 1 85 ? 30.827 -2.267 -18.913 1.00 51.53 85 ARG A CA 1
ATOM 626 C C . ARG A 1 85 ? 30.761 -0.734 -18.932 1.00 51.53 85 ARG A C 1
ATOM 628 O O . ARG A 1 85 ? 31.100 -0.108 -19.930 1.00 51.53 85 ARG A O 1
ATOM 635 N N . TYR A 1 86 ? 30.345 -0.118 -17.824 1.00 49.25 86 TYR A N 1
ATOM 636 C CA . TYR A 1 86 ? 30.400 1.340 -17.626 1.00 49.25 86 TYR A CA 1
ATOM 637 C C . TYR A 1 86 ? 31.819 1.715 -17.162 1.00 49.25 86 TYR A C 1
ATOM 639 O O . TYR A 1 86 ? 32.113 1.675 -15.966 1.00 49.25 86 TYR A O 1
ATOM 647 N N . LYS A 1 87 ? 32.751 1.956 -18.096 1.00 42.22 87 LYS A N 1
ATOM 648 C CA . LYS A 1 87 ? 34.149 2.307 -17.755 1.00 42.22 87 LYS A CA 1
ATOM 649 C C . LYS A 1 87 ? 34.573 3.728 -18.145 1.00 42.22 87 LYS A C 1
ATOM 651 O O . LYS A 1 87 ? 35.562 4.188 -17.591 1.00 42.22 87 LYS A O 1
ATOM 656 N N . THR A 1 88 ? 33.853 4.428 -19.024 1.00 44.03 88 THR A N 1
ATOM 657 C CA . THR A 1 88 ? 34.354 5.692 -19.616 1.00 44.03 88 THR A CA 1
ATOM 658 C C . THR A 1 88 ? 33.280 6.747 -19.931 1.00 44.03 88 THR A C 1
ATOM 660 O O . THR A 1 88 ? 33.548 7.669 -20.689 1.00 44.03 88 THR A O 1
ATOM 663 N N . GLY A 1 89 ? 32.063 6.645 -19.381 1.00 48.62 89 GLY A N 1
ATOM 664 C CA . GLY A 1 89 ? 30.999 7.640 -19.626 1.00 48.62 89 GLY A CA 1
ATOM 665 C C . GLY A 1 89 ? 30.301 7.534 -20.992 1.00 48.62 89 GLY A C 1
ATOM 666 O O . GLY A 1 89 ? 29.379 8.291 -21.258 1.00 48.62 89 GLY A O 1
ATOM 667 N N . LEU A 1 90 ? 30.684 6.562 -21.824 1.00 51.22 90 LEU A N 1
ATOM 668 C CA . LEU A 1 90 ? 29.982 6.174 -23.049 1.00 51.22 90 LEU A CA 1
ATOM 669 C C . LEU A 1 90 ? 29.467 4.738 -22.893 1.00 51.22 90 LEU A C 1
ATOM 671 O O . LEU A 1 90 ? 30.231 3.837 -22.530 1.00 51.22 90 LEU A O 1
ATOM 675 N N . LEU A 1 91 ? 28.174 4.516 -23.157 1.00 56.38 91 LEU A N 1
ATOM 676 C CA . LEU A 1 91 ? 27.637 3.165 -23.320 1.00 56.38 91 LEU A CA 1
ATOM 677 C C . LEU A 1 91 ? 28.321 2.532 -24.531 1.00 56.38 91 LEU A C 1
ATOM 679 O O . LEU A 1 91 ? 28.190 3.017 -25.650 1.00 56.38 91 LEU A O 1
ATOM 683 N N . SER A 1 92 ? 29.071 1.458 -24.294 1.00 51.09 92 SER A N 1
ATOM 684 C CA . SER A 1 92 ? 29.774 0.741 -25.363 1.00 51.09 92 SER A CA 1
ATOM 685 C C . SER A 1 92 ? 28.836 -0.106 -26.226 1.00 51.09 92 SER A C 1
ATOM 687 O O . SER A 1 92 ? 29.220 -0.489 -27.326 1.00 51.09 92 SER A O 1
ATOM 689 N N . GLU A 1 93 ? 27.613 -0.390 -25.759 1.00 61.81 93 GLU A N 1
ATOM 690 C CA . GLU A 1 93 ? 26.681 -1.306 -26.419 1.00 61.81 93 GLU A CA 1
ATOM 691 C C . GLU A 1 93 ? 25.209 -0.880 -26.261 1.00 61.81 93 GLU A C 1
ATOM 693 O O . GLU A 1 93 ? 24.806 -0.327 -25.236 1.00 61.81 93 GLU A O 1
ATOM 698 N N . SER A 1 94 ? 24.386 -1.189 -27.271 1.00 73.94 94 SER A N 1
ATOM 699 C CA . SER A 1 94 ? 22.927 -1.014 -27.241 1.00 73.94 94 SER A CA 1
ATOM 700 C C . SER A 1 94 ? 22.260 -1.952 -26.224 1.00 73.94 94 SER A C 1
ATOM 702 O O . SER A 1 94 ? 22.619 -3.130 -26.126 1.00 73.94 94 SER A O 1
ATOM 704 N N . TYR A 1 95 ? 21.233 -1.471 -25.521 1.00 80.25 95 TYR A N 1
ATOM 705 C CA . TYR A 1 95 ? 20.411 -2.271 -24.607 1.00 80.25 95 TYR A CA 1
ATOM 706 C C . TYR A 1 95 ? 18.995 -2.492 -25.164 1.00 80.25 95 TYR A C 1
ATOM 708 O O . TYR A 1 95 ? 18.534 -1.767 -26.041 1.00 80.25 95 TYR A O 1
ATOM 716 N N . HIS A 1 96 ? 18.309 -3.519 -24.663 1.00 84.50 96 HIS A N 1
ATOM 717 C CA . HIS A 1 96 ? 16.919 -3.855 -25.006 1.00 84.50 96 HIS A CA 1
ATOM 718 C C . HIS A 1 96 ? 15.958 -3.576 -23.849 1.00 84.50 96 HIS A C 1
ATOM 720 O O . HIS A 1 96 ? 14.782 -3.321 -24.077 1.00 84.50 96 HIS A O 1
ATOM 726 N N . LEU A 1 97 ? 16.454 -3.633 -22.613 1.00 86.06 97 LEU A N 1
ATOM 727 C CA . LEU A 1 97 ? 15.682 -3.398 -21.399 1.00 86.06 97 LEU A CA 1
ATOM 728 C C . LEU A 1 97 ? 16.436 -2.427 -20.490 1.00 86.06 97 LEU A C 1
ATOM 730 O O . LEU A 1 97 ? 17.578 -2.696 -20.144 1.00 86.06 97 LEU A O 1
ATOM 734 N N . PHE A 1 98 ? 15.825 -1.334 -20.062 1.00 85.50 98 PHE A N 1
ATOM 735 C CA . PHE A 1 98 ? 16.331 -0.516 -18.968 1.00 85.50 98 PHE A CA 1
ATOM 736 C C . PHE A 1 98 ? 15.641 -0.923 -17.668 1.00 85.50 98 PHE A C 1
ATOM 738 O O . PHE A 1 98 ? 14.414 -0.962 -17.603 1.00 85.50 98 PHE A O 1
ATOM 745 N N . TYR A 1 99 ? 16.420 -1.212 -16.631 1.00 86.38 99 TYR A N 1
ATOM 746 C CA . TYR A 1 99 ? 15.928 -1.577 -15.308 1.00 86.38 99 TYR A CA 1
ATOM 747 C C . TYR A 1 99 ? 16.385 -0.528 -14.278 1.00 86.38 99 TYR A C 1
ATOM 749 O O . TYR A 1 99 ? 17.598 -0.390 -14.054 1.00 86.38 99 TYR A O 1
ATOM 757 N N . PRO A 1 100 ? 15.462 0.221 -13.640 1.00 84.00 100 PRO A N 1
ATOM 758 C CA . PRO A 1 100 ? 15.831 1.266 -12.691 1.00 84.00 100 PRO A CA 1
ATOM 759 C C . PRO A 1 100 ? 16.494 0.676 -11.439 1.00 84.00 100 PRO A C 1
ATOM 761 O O . PRO A 1 100 ? 16.366 -0.509 -11.118 1.00 84.00 100 PRO A O 1
ATOM 764 N N . CYS A 1 101 ? 17.257 1.491 -10.713 1.00 79.69 101 CYS A N 1
ATOM 765 C CA . CYS A 1 101 ? 17.893 1.018 -9.483 1.00 79.69 101 CYS A CA 1
ATOM 766 C C . CYS A 1 101 ? 16.930 0.963 -8.303 1.00 79.69 101 CYS A C 1
ATOM 768 O O . CYS A 1 101 ? 17.023 0.030 -7.499 1.00 79.69 101 CYS A O 1
ATOM 770 N N . THR A 1 102 ? 16.030 1.940 -8.227 1.00 77.50 102 THR A N 1
ATOM 771 C CA . THR A 1 102 ? 14.960 2.047 -7.240 1.00 77.50 102 THR A CA 1
ATOM 772 C C . THR A 1 102 ? 13.682 2.514 -7.921 1.00 77.50 102 THR A C 1
ATOM 774 O O . THR A 1 102 ? 13.710 3.048 -9.026 1.00 77.50 102 THR A O 1
ATOM 777 N N . TRP A 1 103 ? 12.562 2.295 -7.243 1.00 75.69 103 TRP A N 1
ATOM 778 C CA . TRP A 1 103 ? 11.246 2.757 -7.684 1.00 75.69 103 TRP A CA 1
ATOM 779 C C . TRP A 1 103 ? 10.924 4.169 -7.187 1.00 75.69 103 TRP A C 1
ATOM 781 O O . TRP A 1 103 ? 10.104 4.864 -7.777 1.00 75.69 103 TRP A O 1
ATOM 791 N N . SER A 1 104 ? 11.584 4.608 -6.114 1.00 72.25 104 SER A N 1
ATOM 792 C CA . SER A 1 104 ? 11.568 6.004 -5.678 1.00 72.25 104 SER A CA 1
ATOM 793 C C . SER A 1 104 ? 12.384 6.851 -6.650 1.00 72.25 104 SER A C 1
ATOM 795 O O . SER A 1 104 ? 13.525 6.479 -6.935 1.00 72.25 104 SER A O 1
ATOM 797 N N . GLY A 1 105 ? 11.803 7.955 -7.132 1.00 74.12 105 GLY A N 1
ATOM 798 C CA . GLY A 1 105 ? 12.435 8.835 -8.120 1.00 74.12 105 GLY A CA 1
ATOM 799 C C . GLY A 1 105 ? 12.663 8.139 -9.459 1.00 74.12 105 GLY A C 1
ATOM 800 O O . GLY A 1 105 ? 13.679 8.371 -10.107 1.00 74.12 105 GLY A O 1
ATOM 801 N N . VAL A 1 106 ? 11.767 7.220 -9.847 1.00 81.38 106 VAL A N 1
ATOM 802 C CA . VAL A 1 106 ? 11.961 6.438 -11.072 1.00 81.38 106 VAL A CA 1
ATOM 803 C C . VAL A 1 106 ? 12.074 7.339 -12.293 1.00 81.38 106 VAL A C 1
ATOM 805 O O . VAL A 1 106 ? 12.853 7.027 -13.184 1.00 81.38 106 VAL A O 1
ATOM 808 N N . GLU A 1 107 ? 11.362 8.464 -12.276 1.00 83.06 107 GLU A N 1
ATOM 809 C CA . GLU A 1 107 ? 11.325 9.496 -13.304 1.00 83.06 107 GLU A CA 1
ATOM 810 C C . GLU A 1 107 ? 12.732 10.029 -13.629 1.00 83.06 107 GLU A C 1
ATOM 812 O O . GLU A 1 107 ? 13.090 10.103 -14.799 1.00 83.06 107 GLU A O 1
ATOM 817 N N . GLU A 1 108 ? 13.594 10.236 -12.626 1.00 83.19 108 GLU A N 1
ATOM 818 C CA . GLU A 1 108 ? 14.994 10.647 -12.843 1.00 83.19 108 GLU A CA 1
ATOM 819 C C . GLU A 1 108 ? 15.792 9.576 -13.605 1.00 83.19 108 GLU A C 1
ATOM 821 O O . GLU A 1 108 ? 16.612 9.873 -14.477 1.00 83.19 108 GLU A O 1
ATOM 826 N N . TYR A 1 109 ? 15.538 8.294 -13.316 1.00 80.94 109 TYR A N 1
ATOM 827 C CA . TYR A 1 109 ? 16.142 7.203 -14.078 1.00 80.94 109 TYR A CA 1
ATOM 828 C C . TYR A 1 109 ? 15.567 7.094 -15.488 1.00 80.94 109 TYR A C 1
ATOM 830 O O . TYR A 1 109 ? 16.268 6.598 -16.372 1.00 80.94 109 TYR A O 1
ATOM 838 N N . MET A 1 110 ? 14.319 7.521 -15.701 1.00 78.62 110 MET A N 1
ATOM 839 C CA . MET A 1 110 ? 13.719 7.563 -17.032 1.00 78.62 110 MET A CA 1
ATOM 840 C C . MET A 1 110 ? 14.400 8.628 -17.885 1.00 78.62 110 MET A C 1
ATOM 842 O O . MET A 1 110 ? 14.806 8.312 -19.001 1.00 78.62 110 MET A O 1
ATOM 846 N N . ASP A 1 111 ? 14.601 9.828 -17.341 1.00 80.75 111 ASP A N 1
ATOM 847 C CA . ASP A 1 111 ? 15.310 10.922 -18.012 1.00 80.75 111 ASP A CA 1
ATOM 848 C C . ASP A 1 111 ? 16.739 10.510 -18.364 1.00 80.75 111 ASP A C 1
ATOM 850 O O . ASP A 1 111 ? 17.149 10.584 -19.522 1.00 80.75 111 ASP A O 1
ATOM 854 N N . MET A 1 112 ? 17.466 9.928 -17.407 1.00 77.00 112 MET A N 1
ATOM 855 C CA . MET A 1 112 ? 18.803 9.395 -17.666 1.00 77.00 112 MET A CA 1
ATOM 856 C C . MET A 1 112 ? 18.786 8.304 -18.749 1.00 77.00 112 MET A C 1
ATOM 858 O O . MET A 1 112 ? 19.679 8.236 -19.589 1.00 77.00 112 MET A O 1
ATOM 862 N N . ALA A 1 113 ? 17.784 7.423 -18.758 1.00 75.62 113 ALA A N 1
ATOM 863 C CA . ALA A 1 113 ? 17.663 6.401 -19.792 1.00 75.62 113 ALA A CA 1
ATOM 864 C C . ALA A 1 113 ? 17.358 6.997 -21.175 1.00 75.62 113 ALA A C 1
ATOM 866 O O . ALA A 1 113 ? 17.850 6.448 -22.160 1.00 75.62 113 ALA A O 1
ATOM 867 N N . VAL A 1 114 ? 16.605 8.104 -21.250 1.00 74.81 114 VAL A N 1
ATOM 868 C CA . VAL A 1 114 ? 16.373 8.892 -22.476 1.00 74.81 114 VAL A CA 1
ATOM 869 C C . VAL A 1 114 ? 17.670 9.541 -22.957 1.00 74.81 114 VAL A C 1
ATOM 871 O O . VAL A 1 114 ? 17.980 9.477 -24.140 1.00 74.81 114 VAL A O 1
ATOM 874 N N . GLU A 1 115 ? 18.460 10.130 -22.063 1.00 73.25 115 GLU A N 1
ATOM 875 C CA . GLU A 1 115 ? 19.754 10.729 -22.419 1.00 73.25 115 GLU A CA 1
ATOM 876 C C . GLU A 1 115 ? 20.749 9.674 -22.918 1.00 73.25 115 GLU A C 1
ATOM 878 O O . GLU A 1 115 ? 21.454 9.865 -23.908 1.00 73.25 115 GLU A O 1
ATOM 883 N N . LEU A 1 116 ? 20.773 8.516 -22.256 1.00 68.25 116 LEU A N 1
ATOM 884 C CA . LEU A 1 116 ? 21.586 7.363 -22.642 1.00 68.25 116 LEU A CA 1
ATOM 885 C C . LEU A 1 116 ? 21.067 6.660 -23.902 1.00 68.25 116 LEU A C 1
ATOM 887 O O . LEU A 1 116 ? 21.793 5.883 -24.532 1.00 68.25 116 LEU A O 1
ATOM 891 N N . TYR A 1 117 ? 19.811 6.903 -24.267 1.00 67.19 117 TYR A N 1
ATOM 892 C CA . TYR A 1 117 ? 19.205 6.429 -25.496 1.00 67.19 117 TYR A CA 1
ATOM 893 C C . TYR A 1 117 ? 19.777 7.236 -26.673 1.00 67.19 117 TYR A C 1
ATOM 895 O O . TYR A 1 117 ? 19.188 8.169 -27.203 1.00 67.19 117 TYR A O 1
ATOM 903 N N . ASN A 1 118 ? 20.970 6.847 -27.119 1.00 58.03 118 ASN A N 1
ATOM 904 C CA . ASN A 1 118 ? 21.689 7.489 -28.223 1.00 58.03 118 ASN A CA 1
ATOM 905 C C . ASN A 1 118 ? 21.140 7.086 -29.615 1.00 58.03 118 ASN A C 1
ATOM 907 O O . ASN A 1 118 ? 21.900 6.878 -30.557 1.00 58.03 118 ASN A O 1
ATOM 911 N N . GLY A 1 119 ? 19.829 6.835 -29.735 1.00 58.59 119 GLY A N 1
ATOM 912 C CA . GLY A 1 119 ? 19.192 6.364 -30.975 1.00 58.59 119 GLY A CA 1
ATOM 913 C C . GLY A 1 119 ? 19.603 4.956 -31.436 1.00 58.59 119 GLY A C 1
ATOM 914 O O . GLY A 1 119 ? 19.287 4.560 -32.554 1.00 58.59 119 GLY A O 1
ATOM 915 N N . THR A 1 120 ? 20.297 4.182 -30.598 1.00 60.00 120 THR A N 1
ATOM 916 C CA . THR A 1 120 ? 20.911 2.899 -30.982 1.00 60.00 120 THR A CA 1
ATOM 917 C C . THR A 1 120 ? 19.942 1.715 -31.020 1.00 60.00 120 THR A C 1
ATOM 919 O O . THR A 1 120 ? 20.265 0.706 -31.643 1.00 60.00 120 THR A O 1
ATOM 922 N N . ASN A 1 121 ? 18.765 1.802 -30.384 1.00 69.31 121 ASN A N 1
ATOM 923 C CA . ASN A 1 121 ? 17.751 0.744 -30.446 1.00 69.31 121 ASN A CA 1
ATOM 924 C C . ASN A 1 121 ? 16.313 1.272 -30.243 1.00 69.31 121 ASN A C 1
ATOM 926 O O . ASN A 1 121 ? 15.878 1.353 -29.096 1.00 69.31 121 ASN A O 1
ATOM 930 N N . PRO A 1 122 ? 15.528 1.527 -31.310 1.00 69.44 122 PRO A N 1
ATOM 931 C CA . PRO A 1 122 ? 14.128 1.974 -31.213 1.00 69.44 122 PRO A CA 1
ATOM 932 C C . PRO A 1 122 ? 13.176 1.022 -30.495 1.00 69.44 122 PRO A C 1
ATOM 934 O O . PRO A 1 122 ? 12.080 1.425 -30.119 1.00 69.44 122 PRO A O 1
ATOM 937 N N . ASN A 1 123 ? 13.601 -0.215 -30.253 1.00 75.94 123 ASN A N 1
ATOM 938 C CA . ASN A 1 123 ? 12.814 -1.220 -29.552 1.00 75.94 123 ASN A CA 1
ATOM 939 C C . ASN A 1 123 ? 13.229 -1.368 -28.080 1.00 75.94 123 ASN A C 1
ATOM 941 O O . ASN A 1 123 ? 12.891 -2.367 -27.444 1.00 75.94 123 ASN A O 1
ATOM 945 N N . ALA A 1 124 ? 13.999 -0.419 -27.537 1.00 80.38 124 ALA A N 1
ATOM 946 C CA . ALA A 1 124 ? 14.375 -0.431 -26.134 1.00 80.38 124 ALA A CA 1
ATOM 947 C C . ALA A 1 124 ? 13.151 -0.208 -25.231 1.00 80.38 124 ALA A C 1
ATOM 949 O O . ALA A 1 124 ? 12.355 0.718 -25.400 1.00 80.38 124 ALA A O 1
ATOM 950 N N . VAL A 1 125 ? 13.037 -1.073 -24.233 1.00 83.38 125 VAL A N 1
ATOM 951 C CA . VAL A 1 125 ? 11.936 -1.118 -23.281 1.00 83.38 125 VAL A CA 1
ATOM 952 C C . VAL A 1 125 ? 12.434 -0.650 -21.922 1.00 83.38 125 VAL A C 1
ATOM 954 O O . VAL A 1 125 ? 13.521 -1.025 -21.502 1.00 83.38 125 VAL A O 1
ATOM 957 N N . MET A 1 126 ? 11.648 0.124 -21.191 1.00 84.31 126 MET A N 1
ATOM 958 C CA . MET A 1 126 ? 11.954 0.547 -19.831 1.00 84.31 126 MET A CA 1
ATOM 959 C C . MET A 1 126 ? 11.058 -0.178 -18.842 1.00 84.31 126 MET A C 1
ATOM 961 O O . MET A 1 126 ? 9.846 -0.141 -18.980 1.00 84.31 126 MET A O 1
ATOM 965 N N . PHE A 1 127 ? 11.634 -0.794 -17.814 1.00 86.81 127 PHE A N 1
ATOM 966 C CA . PHE A 1 127 ? 10.916 -1.463 -16.729 1.00 86.81 127 PHE A CA 1
ATOM 967 C C . PHE A 1 127 ? 10.442 -0.455 -15.668 1.00 86.81 127 PHE A C 1
ATOM 969 O O . PHE A 1 127 ? 10.767 -0.566 -14.491 1.00 86.81 127 PHE A O 1
ATOM 976 N N . ALA A 1 128 ? 9.723 0.572 -16.112 1.00 83.62 128 ALA A N 1
ATOM 977 C CA . ALA A 1 128 ? 9.143 1.630 -15.294 1.00 83.62 128 ALA A CA 1
ATOM 978 C C . ALA A 1 128 ? 7.946 2.241 -16.028 1.00 83.62 128 ALA A C 1
ATOM 980 O O . ALA A 1 128 ? 7.820 2.085 -17.244 1.00 83.62 128 ALA A O 1
ATOM 981 N N . VAL A 1 129 ? 7.075 2.921 -15.288 1.00 80.69 129 VAL A N 1
ATOM 982 C CA . VAL A 1 129 ? 5.998 3.742 -15.847 1.00 80.69 129 VAL A CA 1
ATOM 983 C C . VAL A 1 129 ? 6.085 5.121 -15.216 1.00 80.69 129 VAL A C 1
ATOM 985 O O . VAL A 1 129 ? 6.208 5.233 -13.992 1.00 80.69 129 VAL A O 1
ATOM 988 N N . ASP A 1 130 ? 6.022 6.148 -16.056 1.00 78.69 130 ASP A N 1
ATOM 989 C CA . ASP A 1 130 ? 6.016 7.540 -15.618 1.00 78.69 130 ASP A CA 1
ATOM 990 C C . ASP A 1 130 ? 4.871 7.815 -14.626 1.00 78.69 130 ASP A C 1
ATOM 992 O O . ASP A 1 130 ? 3.756 7.295 -14.757 1.00 78.69 130 ASP A O 1
ATOM 996 N N . GLY A 1 131 ? 5.166 8.593 -13.588 1.00 78.38 131 GLY A N 1
ATOM 997 C CA . GLY A 1 131 ? 4.247 8.921 -12.504 1.00 78.38 131 GLY A CA 1
ATOM 998 C C . GLY A 1 131 ? 3.987 7.786 -11.510 1.00 78.38 131 GLY A C 1
ATOM 999 O O . GLY A 1 131 ? 3.173 7.954 -10.596 1.00 78.38 131 GLY A O 1
ATOM 1000 N N . SER A 1 132 ? 4.661 6.635 -11.631 1.00 80.00 132 SER A N 1
ATOM 1001 C CA . SER A 1 132 ? 4.504 5.529 -10.673 1.00 80.00 132 SER A CA 1
ATOM 1002 C C . SER A 1 132 ? 4.966 5.887 -9.253 1.00 80.00 132 SER A C 1
ATOM 1004 O O . SER A 1 132 ? 4.439 5.328 -8.286 1.00 80.00 132 SER A O 1
ATOM 1006 N N . SER A 1 133 ? 5.833 6.894 -9.093 1.00 77.06 133 SER A N 1
ATOM 1007 C CA . SER A 1 133 ? 6.186 7.472 -7.787 1.00 77.06 133 SER A CA 1
ATOM 1008 C C . SER A 1 133 ? 4.961 7.975 -7.004 1.00 77.06 133 SER A C 1
ATOM 1010 O O . SER A 1 133 ? 4.864 7.776 -5.789 1.00 77.06 133 SER A O 1
ATOM 1012 N N . SER A 1 134 ? 3.972 8.552 -7.701 1.00 81.06 134 SER A N 1
ATOM 1013 C CA . SER A 1 134 ? 2.725 9.042 -7.097 1.00 81.06 134 SER A CA 1
ATOM 1014 C C . SER A 1 134 ? 1.838 7.910 -6.574 1.00 81.06 134 SER A C 1
ATOM 1016 O O . SER A 1 134 ? 1.078 8.127 -5.635 1.00 81.06 134 SER A O 1
ATOM 1018 N N . LEU A 1 135 ? 1.934 6.709 -7.156 1.00 82.44 135 LEU A N 1
ATOM 1019 C CA . LEU A 1 135 ? 1.201 5.525 -6.694 1.00 82.44 135 LEU A CA 1
ATOM 1020 C C . LEU A 1 135 ? 1.884 4.852 -5.499 1.00 82.44 135 LEU A C 1
ATOM 1022 O O . LEU A 1 135 ? 1.209 4.247 -4.668 1.00 82.44 135 LEU A O 1
ATOM 1026 N N . HIS A 1 136 ? 3.212 4.951 -5.409 1.00 79.06 136 HIS A N 1
ATOM 1027 C CA . HIS A 1 136 ? 3.982 4.362 -4.315 1.00 79.06 136 HIS A CA 1
ATOM 1028 C C . HIS A 1 136 ? 3.920 5.203 -3.028 1.00 79.06 136 HIS A C 1
ATOM 1030 O O . HIS A 1 136 ? 3.901 4.656 -1.924 1.00 79.06 136 HIS A O 1
ATOM 1036 N N . SER A 1 137 ? 3.850 6.532 -3.151 1.00 85.12 137 SER A N 1
ATOM 1037 C CA . SER A 1 137 ? 3.750 7.430 -1.997 1.00 85.12 137 SER A CA 1
ATOM 1038 C C . SER A 1 137 ? 2.345 7.428 -1.392 1.00 85.12 137 SER A C 1
ATOM 1040 O O . SER A 1 137 ? 1.359 7.725 -2.064 1.00 85.12 137 SER A O 1
ATOM 1042 N N . LYS A 1 138 ? 2.254 7.155 -0.084 1.00 88.12 138 LYS A N 1
ATOM 1043 C CA . LYS A 1 138 ? 0.981 7.094 0.660 1.00 88.12 138 LYS A CA 1
ATOM 1044 C C . LYS A 1 138 ? 0.238 8.431 0.630 1.00 88.12 138 LYS A C 1
ATOM 1046 O O . LYS A 1 138 ? -0.983 8.463 0.501 1.00 88.12 138 LYS A O 1
ATOM 1051 N N . GLU A 1 139 ? 0.991 9.520 0.744 1.00 91.00 139 GLU A N 1
ATOM 1052 C CA . GLU A 1 139 ? 0.469 10.883 0.694 1.00 91.00 139 GLU A CA 1
ATOM 1053 C C . GLU A 1 139 ? 0.006 11.249 -0.719 1.00 91.00 139 GLU A C 1
ATOM 1055 O O . GLU A 1 139 ? -1.125 11.703 -0.900 1.00 91.00 139 GLU A O 1
ATOM 1060 N N . LEU A 1 140 ? 0.867 11.036 -1.725 1.00 90.88 140 LEU A N 1
ATOM 1061 C CA . LEU A 1 140 ? 0.545 11.411 -3.102 1.00 90.88 140 LEU A CA 1
ATOM 1062 C C . LEU A 1 140 ? -0.625 10.587 -3.633 1.00 90.88 140 LEU A C 1
ATOM 1064 O O . LEU A 1 140 ? -1.476 11.145 -4.317 1.00 90.88 140 LEU A O 1
ATOM 1068 N N . LEU A 1 141 ? -0.729 9.308 -3.265 1.00 91.38 141 LEU A N 1
ATOM 1069 C CA . LEU A 1 141 ? -1.851 8.459 -3.652 1.00 91.38 141 LEU A CA 1
ATOM 1070 C C . LEU A 1 141 ? -3.187 9.053 -3.192 1.00 91.38 141 LEU A C 1
ATOM 1072 O O . LEU A 1 141 ? -4.097 9.214 -4.005 1.00 91.38 141 LEU A O 1
ATOM 1076 N N . TRP A 1 142 ? -3.299 9.429 -1.913 1.00 94.88 142 TRP A N 1
ATOM 1077 C CA . TRP A 1 142 ? -4.508 10.086 -1.415 1.00 94.88 142 TRP A CA 1
ATOM 1078 C C . TRP A 1 142 ? -4.744 11.434 -2.094 1.00 94.88 142 TRP A C 1
ATOM 1080 O O . TRP A 1 142 ? -5.843 11.684 -2.582 1.00 94.88 142 TRP A O 1
ATOM 1090 N N . ALA A 1 143 ? -3.710 12.277 -2.183 1.00 94.69 143 ALA A N 1
ATOM 1091 C CA . ALA A 1 143 ? -3.826 13.594 -2.798 1.00 94.69 143 ALA A CA 1
ATOM 1092 C C . ALA A 1 143 ? -4.320 13.511 -4.252 1.00 94.69 143 ALA A C 1
ATOM 1094 O O . ALA A 1 143 ? -5.106 14.352 -4.683 1.00 94.69 143 ALA A O 1
ATOM 1095 N N . ARG A 1 144 ? -3.887 12.495 -5.010 1.00 94.12 144 ARG A N 1
ATOM 1096 C CA . ARG A 1 144 ? -4.336 12.251 -6.387 1.00 94.12 144 ARG A CA 1
ATOM 1097 C C . ARG A 1 144 ? -5.774 11.748 -6.438 1.00 94.12 144 ARG A C 1
ATOM 1099 O O . ARG A 1 144 ? -6.526 12.231 -7.280 1.00 94.12 144 ARG A O 1
ATOM 1106 N N . LEU A 1 145 ? -6.168 10.825 -5.557 1.00 94.81 145 LEU A N 1
ATOM 1107 C CA . LEU A 1 145 ? -7.559 10.365 -5.471 1.00 94.81 145 LEU A CA 1
ATOM 1108 C C . LEU A 1 145 ? -8.508 11.526 -5.153 1.00 94.81 145 LEU A C 1
ATOM 1110 O O . LEU A 1 145 ? -9.476 11.730 -5.881 1.00 94.81 145 LEU A O 1
ATOM 1114 N N . GLU A 1 146 ? -8.187 12.318 -4.127 1.00 95.81 146 GLU A N 1
ATOM 1115 C CA . GLU A 1 146 ? -8.975 13.480 -3.703 1.00 95.81 146 GLU A CA 1
ATOM 1116 C C . GLU A 1 146 ? -9.048 14.548 -4.802 1.00 95.81 146 GLU A C 1
ATOM 1118 O O . GLU A 1 146 ? -10.133 15.037 -5.102 1.00 95.81 146 GLU A O 1
ATOM 1123 N N . ALA A 1 147 ? -7.928 14.873 -5.457 1.00 95.88 147 ALA A N 1
ATOM 1124 C CA . ALA A 1 147 ? -7.912 15.849 -6.548 1.00 95.88 147 ALA A CA 1
ATOM 1125 C C . ALA A 1 147 ? -8.692 15.385 -7.790 1.00 95.88 147 ALA A C 1
ATOM 1127 O O . ALA A 1 147 ? -9.231 16.216 -8.515 1.00 95.88 147 ALA A O 1
ATOM 1128 N N . THR A 1 148 ? -8.739 14.074 -8.052 1.00 96.00 148 THR A N 1
ATOM 1129 C CA . THR A 1 148 ? -9.400 13.521 -9.246 1.00 96.00 148 THR A CA 1
ATOM 1130 C C . THR A 1 148 ? -10.904 13.363 -9.046 1.00 96.00 148 THR A C 1
ATOM 1132 O O . THR A 1 148 ? -11.677 13.674 -9.945 1.00 96.00 148 THR A O 1
ATOM 1135 N N . TRP A 1 149 ? -11.322 12.859 -7.883 1.00 96.19 149 TRP A N 1
ATOM 1136 C CA . TRP A 1 149 ? -12.704 12.428 -7.649 1.00 96.19 149 TRP A CA 1
ATOM 1137 C C . TRP A 1 149 ? -13.442 13.262 -6.602 1.00 96.19 149 TRP A C 1
ATOM 1139 O O . TRP A 1 149 ? -14.632 13.054 -6.376 1.00 96.19 149 TRP A O 1
ATOM 1149 N N . GLY A 1 150 ? -12.753 14.199 -5.951 1.00 97.12 150 GLY A N 1
ATOM 1150 C CA . GLY A 1 150 ? -13.249 14.837 -4.742 1.00 97.12 150 GLY A CA 1
ATOM 1151 C C . GLY A 1 150 ? -13.161 13.901 -3.537 1.00 97.12 150 GLY A C 1
ATOM 1152 O O . GLY A 1 150 ? -13.031 12.679 -3.652 1.00 97.12 150 GLY A O 1
ATOM 1153 N N . ARG A 1 151 ? -13.222 14.489 -2.342 1.00 95.19 151 ARG A N 1
ATOM 1154 C CA . ARG A 1 151 ? -12.964 13.769 -1.092 1.00 95.19 151 ARG A CA 1
ATOM 1155 C C . ARG A 1 151 ? -13.988 12.676 -0.799 1.00 95.19 151 ARG A C 1
ATOM 1157 O O . ARG A 1 151 ? -13.598 11.578 -0.432 1.00 95.19 151 ARG A O 1
ATOM 1164 N N . GLU A 1 152 ? -15.275 12.954 -0.997 1.00 95.44 152 GLU A N 1
ATOM 1165 C CA . GLU A 1 152 ? -16.348 11.987 -0.719 1.00 95.44 152 GLU A CA 1
ATOM 1166 C C . GLU A 1 152 ? -16.182 10.713 -1.550 1.00 95.44 152 GLU A C 1
ATOM 1168 O O . GLU A 1 152 ? -16.145 9.614 -0.999 1.00 95.44 152 GLU A O 1
ATOM 1173 N N . LYS A 1 153 ? -15.969 10.859 -2.863 1.00 96.75 153 LYS A N 1
ATOM 1174 C CA . LYS A 1 153 ? -15.779 9.709 -3.747 1.00 96.75 153 LYS A CA 1
ATOM 1175 C C . LYS A 1 153 ? -14.437 9.016 -3.523 1.00 96.75 153 LYS A C 1
ATOM 1177 O O . LYS A 1 153 ? -14.365 7.791 -3.597 1.00 96.75 153 LYS A O 1
ATOM 1182 N N . ALA A 1 154 ? -13.380 9.770 -3.215 1.00 96.19 154 ALA A N 1
ATOM 1183 C CA . ALA A 1 154 ? -12.094 9.196 -2.830 1.00 96.19 154 ALA A CA 1
ATOM 1184 C C . ALA A 1 154 ? -12.222 8.305 -1.581 1.00 96.19 154 ALA A C 1
ATOM 1186 O O . ALA A 1 154 ? -11.626 7.228 -1.556 1.00 96.19 154 ALA A O 1
ATOM 1187 N N . SER A 1 155 ? -13.051 8.706 -0.609 1.00 95.50 155 SER A N 1
ATOM 1188 C CA . SER A 1 155 ? -13.320 7.961 0.630 1.00 95.50 155 SER A CA 1
ATOM 1189 C C . SER A 1 155 ? -14.092 6.650 0.435 1.00 95.50 155 SER A C 1
ATOM 1191 O O . SER A 1 155 ? -14.053 5.785 1.310 1.00 95.50 155 SER A O 1
ATOM 1193 N N . GLU A 1 156 ? -14.761 6.465 -0.707 1.00 94.94 156 GLU A N 1
ATOM 1194 C CA . GLU A 1 156 ? -15.346 5.173 -1.096 1.00 94.94 156 GLU A CA 1
ATOM 1195 C C . GLU A 1 156 ? -14.293 4.194 -1.644 1.00 94.94 156 GLU A C 1
ATOM 1197 O O . GLU A 1 156 ? -14.452 2.980 -1.529 1.00 94.94 156 GLU A O 1
ATOM 1202 N N . ILE A 1 157 ? -13.223 4.713 -2.259 1.00 93.50 157 ILE A N 1
ATOM 1203 C CA . ILE A 1 157 ? -12.162 3.918 -2.902 1.00 93.50 157 ILE A CA 1
ATOM 1204 C C . ILE A 1 157 ? -11.080 3.542 -1.886 1.00 93.50 157 ILE A C 1
ATOM 1206 O O . ILE A 1 157 ? -10.613 2.404 -1.849 1.00 93.50 157 ILE A O 1
ATOM 1210 N N . MET A 1 158 ? -10.663 4.511 -1.072 1.00 94.31 158 MET A N 1
ATOM 1211 C CA . MET A 1 158 ? -9.677 4.362 -0.009 1.00 94.31 158 MET A CA 1
ATOM 1212 C C . MET A 1 158 ? -10.260 4.952 1.276 1.00 94.31 158 MET A C 1
ATOM 1214 O O . MET A 1 158 ? -10.879 6.004 1.190 1.00 94.31 158 MET A O 1
ATOM 1218 N N . PRO A 1 159 ? -10.049 4.363 2.469 1.00 95.94 159 PRO A N 1
ATOM 1219 C CA . PRO A 1 159 ? -10.614 4.928 3.691 1.00 95.94 159 PRO A CA 1
ATOM 1220 C C . PRO A 1 159 ? -10.225 6.396 3.878 1.00 95.94 159 PRO A C 1
ATOM 1222 O O . PRO A 1 159 ? -9.093 6.776 3.566 1.00 95.94 159 PRO A O 1
ATOM 1225 N N . GLU A 1 160 ? -11.153 7.191 4.417 1.00 96.81 160 GLU A N 1
ATOM 1226 C CA . GLU A 1 160 ? -10.953 8.615 4.711 1.00 96.81 160 GLU A CA 1
ATOM 1227 C C . GLU A 1 160 ? -9.573 8.850 5.338 1.00 96.81 160 GLU A C 1
ATOM 1229 O O . GLU A 1 160 ? -9.210 8.229 6.345 1.00 96.81 160 GLU A O 1
ATOM 1234 N N . THR A 1 161 ? -8.796 9.722 4.700 1.00 97.12 161 THR A N 1
ATOM 1235 C CA . THR A 1 161 ? -7.393 9.959 5.034 1.00 97.12 161 THR A CA 1
ATOM 1236 C C . THR A 1 161 ? -7.133 11.447 5.218 1.00 97.12 161 THR A C 1
ATOM 1238 O O . THR A 1 161 ? -7.596 12.287 4.453 1.00 97.12 161 THR A O 1
ATOM 1241 N N . PHE A 1 162 ? -6.354 11.779 6.235 1.00 97.44 162 PHE A N 1
ATOM 1242 C CA . PHE A 1 162 ? -5.891 13.119 6.550 1.00 97.44 162 PHE A CA 1
ATOM 1243 C C . PHE A 1 162 ? -4.385 13.178 6.309 1.00 97.44 162 PHE A C 1
ATOM 1245 O O . PHE A 1 162 ? -3.619 12.409 6.900 1.00 97.44 162 PHE A O 1
ATOM 1252 N N . LEU A 1 163 ? -3.965 14.075 5.418 1.00 96.69 163 LEU A N 1
ATOM 1253 C CA . LEU A 1 163 ? -2.551 14.347 5.165 1.00 96.69 163 LEU A CA 1
ATOM 1254 C C . LEU A 1 163 ? -2.000 15.223 6.292 1.00 96.69 163 LEU A C 1
ATOM 1256 O O . LEU A 1 163 ? -2.400 16.378 6.433 1.00 96.69 163 LEU A O 1
ATOM 1260 N N . LEU A 1 164 ? -1.101 14.670 7.104 1.00 95.06 164 LEU A N 1
ATOM 1261 C CA . LEU A 1 164 ? -0.624 15.323 8.329 1.00 95.06 164 LEU A CA 1
ATOM 1262 C C . LEU A 1 164 ? 0.347 16.477 8.049 1.00 95.06 164 LEU A C 1
ATOM 1264 O O . LEU A 1 164 ? 0.508 17.361 8.882 1.00 95.06 164 LEU A O 1
ATOM 1268 N N . ASN A 1 165 ? 0.933 16.512 6.854 1.00 91.81 165 ASN A N 1
ATOM 1269 C CA . ASN A 1 165 ? 1.784 17.603 6.386 1.00 91.81 165 ASN A CA 1
ATOM 1270 C C . ASN A 1 165 ? 0.998 18.777 5.767 1.00 91.81 165 ASN A C 1
ATOM 1272 O O . ASN A 1 165 ? 1.603 19.734 5.284 1.00 91.81 165 ASN A O 1
ATOM 1276 N N . ARG A 1 166 ? -0.344 18.727 5.752 1.00 94.50 166 ARG A N 1
ATOM 1277 C CA . ARG A 1 166 ? -1.198 19.799 5.220 1.00 94.50 166 ARG A CA 1
ATOM 1278 C C . ARG A 1 166 ? -2.110 20.350 6.301 1.00 94.50 166 ARG A C 1
ATOM 1280 O O . ARG A 1 166 ? -3.045 19.678 6.732 1.00 94.50 166 ARG A O 1
ATOM 1287 N N . MET A 1 167 ? -1.919 21.623 6.644 1.00 94.75 167 MET A N 1
ATOM 1288 C CA . MET A 1 167 ? -2.737 22.309 7.650 1.00 94.75 167 MET A CA 1
ATOM 1289 C C . MET A 1 167 ? -4.240 22.218 7.369 1.00 94.75 167 MET A C 1
ATOM 1291 O O . MET A 1 167 ? -5.010 21.958 8.282 1.00 94.75 167 MET A O 1
ATOM 1295 N N . SER A 1 168 ? -4.674 22.328 6.110 1.00 95.56 168 SER A N 1
ATOM 1296 C CA . SER A 1 168 ? -6.096 22.188 5.760 1.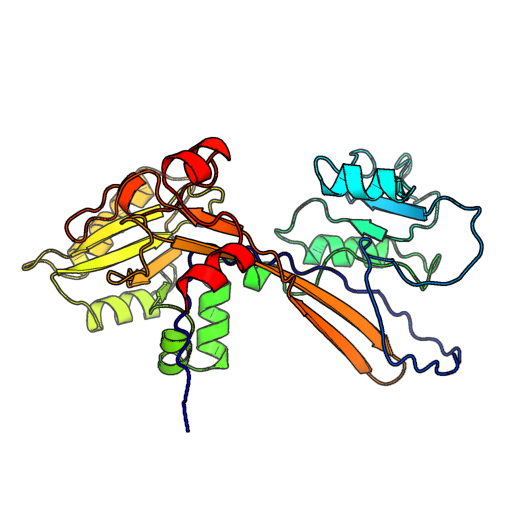00 95.56 168 SER A CA 1
ATOM 1297 C C . SER A 1 168 ? -6.682 20.814 6.114 1.00 95.56 168 SER A C 1
ATOM 1299 O O . SER A 1 168 ? -7.837 20.725 6.516 1.00 95.56 168 SER A O 1
ATOM 1301 N N . ASN A 1 169 ? -5.897 19.738 5.994 1.00 96.00 169 ASN A N 1
ATOM 1302 C CA . ASN A 1 169 ? -6.321 18.387 6.369 1.00 96.00 169 ASN A CA 1
ATOM 1303 C C . ASN A 1 169 ? -6.281 18.183 7.886 1.00 96.00 169 ASN A C 1
ATOM 1305 O O . ASN A 1 169 ? -7.149 17.496 8.420 1.00 96.00 169 ASN A O 1
ATOM 1309 N N . VAL A 1 170 ? -5.320 18.799 8.577 1.00 95.62 170 VAL A N 1
ATOM 1310 C CA . VAL A 1 170 ? -5.280 18.828 10.046 1.00 95.62 170 VAL A CA 1
ATOM 1311 C C . VAL A 1 170 ? -6.517 19.537 10.600 1.00 95.62 170 VAL A C 1
ATOM 1313 O O . VAL A 1 170 ? -7.195 18.991 11.466 1.00 95.62 170 VAL A O 1
ATOM 1316 N N . GLU A 1 171 ? -6.879 20.698 10.055 1.00 96.94 171 GLU A N 1
ATOM 1317 C CA . GLU A 1 171 ? -8.091 21.418 10.462 1.00 96.94 171 GLU A CA 1
ATOM 1318 C C . GLU A 1 171 ? -9.364 20.638 10.127 1.00 96.94 171 GLU A C 1
ATOM 1320 O O . GLU A 1 171 ? -10.275 20.537 10.947 1.00 96.94 171 GLU A O 1
ATOM 1325 N N . LEU A 1 172 ? -9.407 19.982 8.967 1.00 96.38 172 LEU A N 1
ATOM 1326 C CA . LEU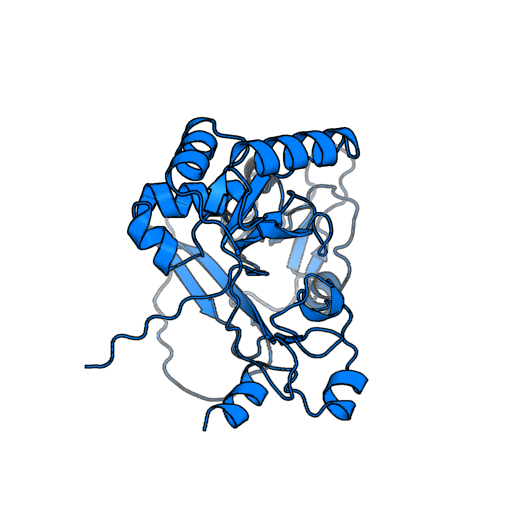 A 1 172 ? -10.525 19.111 8.626 1.00 96.38 172 LEU A CA 1
ATOM 1327 C C . LEU A 1 172 ? -10.657 17.922 9.587 1.00 96.38 172 LEU A C 1
ATOM 1329 O O . LEU A 1 172 ? -11.775 17.558 9.948 1.00 96.38 172 LEU A O 1
ATOM 1333 N N . PHE A 1 173 ? -9.544 17.334 10.033 1.00 96.75 173 PHE A N 1
ATOM 1334 C CA . PHE A 1 173 ? -9.569 16.303 11.069 1.00 96.75 173 PHE A CA 1
ATOM 1335 C C . PHE A 1 173 ? -10.153 16.834 12.380 1.00 96.75 173 PHE A C 1
ATOM 1337 O O . PHE A 1 173 ? -10.961 16.147 12.997 1.00 96.75 173 PHE A O 1
ATOM 1344 N N . ARG A 1 174 ? -9.806 18.061 12.790 1.00 96.50 174 ARG A N 1
ATOM 1345 C CA . ARG A 1 174 ? -10.394 18.682 13.989 1.00 96.50 174 ARG A CA 1
ATOM 1346 C C . ARG A 1 174 ? -11.908 18.801 13.880 1.00 96.50 174 ARG A C 1
ATOM 1348 O O . ARG A 1 174 ? -12.608 18.470 14.830 1.00 96.50 174 ARG A O 1
ATOM 1355 N N . LEU A 1 175 ? -12.394 19.240 12.721 1.00 96.25 175 LEU A N 1
ATOM 1356 C CA . LEU A 1 175 ? -13.824 19.393 12.450 1.00 96.25 175 LEU A CA 1
ATOM 1357 C C . LEU A 1 175 ? -14.562 18.050 12.398 1.00 96.25 175 LEU A C 1
ATOM 1359 O O . LEU A 1 175 ? -15.713 17.969 12.812 1.00 96.25 175 LEU A O 1
ATOM 1363 N N . ARG A 1 176 ? -13.909 17.001 11.887 1.00 94.88 176 ARG A N 1
ATOM 1364 C CA . ARG A 1 176 ? -14.474 15.649 11.735 1.00 94.88 176 ARG A CA 1
ATOM 1365 C C . ARG A 1 176 ? -14.064 14.693 12.855 1.00 94.88 176 ARG A C 1
ATOM 1367 O O . ARG A 1 176 ? -14.168 13.479 12.691 1.00 94.88 176 ARG A O 1
ATOM 1374 N N . TYR A 1 177 ? -13.553 15.213 13.966 1.00 95.50 177 TYR A N 1
ATOM 1375 C CA . TYR A 1 177 ? -13.092 14.373 15.058 1.00 95.50 177 TYR A CA 1
ATOM 1376 C C . TYR A 1 177 ? -14.253 13.579 15.649 1.00 95.50 177 TYR A C 1
ATOM 1378 O O . TYR A 1 177 ? -15.294 14.129 16.002 1.00 95.50 177 TYR A O 1
ATOM 1386 N N . GLU A 1 178 ? -14.029 12.281 15.812 1.00 94.56 178 GLU A N 1
ATOM 1387 C CA . GLU A 1 178 ? -14.989 11.370 16.418 1.00 94.56 178 GLU A CA 1
ATOM 1388 C C . GLU A 1 178 ? -14.323 10.643 17.600 1.00 94.56 178 GLU A C 1
ATOM 1390 O O . GLU A 1 178 ? -13.265 10.013 17.419 1.00 94.56 178 GLU A O 1
ATOM 1395 N N . PRO A 1 179 ? -14.907 10.712 18.811 1.00 94.75 179 PRO A N 1
ATOM 1396 C CA . PRO A 1 179 ? -14.426 9.958 19.962 1.00 94.75 179 PRO A CA 1
ATOM 1397 C C . PRO A 1 179 ? -14.665 8.456 19.762 1.00 94.75 179 PRO A C 1
ATOM 1399 O O . PRO A 1 179 ? -15.571 8.041 19.042 1.00 94.75 179 PRO A O 1
ATOM 1402 N N . GLN A 1 180 ? -13.852 7.618 20.413 1.00 94.50 180 GLN A N 1
ATOM 1403 C CA . GLN A 1 180 ? -13.908 6.151 20.304 1.00 94.50 180 GLN A CA 1
ATOM 1404 C C . GLN A 1 180 ? -13.706 5.580 18.885 1.00 94.50 180 GLN A C 1
ATOM 1406 O O . GLN A 1 180 ? -13.945 4.388 18.662 1.00 94.50 180 GLN A O 1
ATOM 1411 N N . LYS A 1 181 ? -13.203 6.378 17.941 1.00 95.69 181 LYS A N 1
ATOM 1412 C CA . LYS A 1 181 ? -12.906 5.962 16.570 1.00 95.69 181 LYS A CA 1
ATOM 1413 C C . LYS A 1 181 ? -11.472 5.464 16.442 1.00 95.69 181 LYS A C 1
ATOM 1415 O O . LYS A 1 181 ? -10.558 5.951 17.106 1.00 95.69 181 LYS A O 1
ATOM 1420 N N . TRP A 1 182 ? -11.287 4.460 15.592 1.00 96.38 182 TRP A N 1
ATOM 1421 C CA . TRP A 1 182 ? -9.983 3.867 15.331 1.00 96.38 182 TRP A CA 1
ATOM 1422 C C . TRP A 1 182 ? -9.313 4.512 14.126 1.00 96.38 182 TRP A C 1
ATOM 1424 O O . TRP A 1 182 ? -9.926 4.668 13.067 1.00 96.38 182 TRP A O 1
ATOM 1434 N N . TYR A 1 183 ? -8.025 4.789 14.275 1.00 96.81 183 TYR A N 1
ATOM 1435 C CA . TYR A 1 183 ? -7.184 5.349 13.231 1.00 96.81 183 TYR A CA 1
ATOM 1436 C C . TYR A 1 183 ? -5.904 4.535 13.086 1.00 96.81 183 TYR A C 1
ATOM 1438 O O . TYR A 1 183 ? -5.450 3.865 14.015 1.00 96.81 183 TYR A O 1
ATOM 1446 N N . ILE A 1 184 ? -5.322 4.606 11.894 1.00 95.81 184 ILE A N 1
ATOM 1447 C CA . ILE A 1 184 ? -3.978 4.123 11.608 1.00 95.81 184 ILE A CA 1
ATOM 1448 C C . ILE A 1 184 ? -3.153 5.259 11.022 1.00 95.81 184 ILE A C 1
ATOM 1450 O O . ILE A 1 184 ? -3.536 5.881 10.030 1.00 95.81 184 ILE A O 1
ATOM 1454 N N . MET A 1 185 ? -1.997 5.507 11.619 1.00 95.25 185 MET A N 1
ATOM 1455 C CA . MET A 1 185 ? -0.996 6.418 11.085 1.00 95.25 185 MET A CA 1
ATOM 1456 C C . MET A 1 185 ? 0.078 5.647 10.355 1.00 95.25 185 MET A C 1
ATOM 1458 O O . MET A 1 185 ? 0.418 4.523 10.733 1.00 95.25 185 MET A O 1
ATOM 1462 N N . LYS A 1 186 ? 0.594 6.250 9.287 1.00 92.69 186 LYS A N 1
ATOM 1463 C CA . LYS A 1 186 ? 1.598 5.620 8.435 1.00 92.69 186 LYS A CA 1
ATOM 1464 C C . LYS A 1 186 ? 2.699 6.617 8.102 1.00 92.69 186 LYS A C 1
ATOM 1466 O O . LYS A 1 186 ? 2.426 7.749 7.702 1.00 92.69 186 LYS A O 1
ATOM 1471 N N . ARG A 1 187 ? 3.942 6.171 8.238 1.00 90.19 187 ARG A N 1
ATOM 1472 C CA . ARG A 1 187 ? 5.137 6.865 7.749 1.00 90.19 187 ARG A CA 1
ATOM 1473 C C . ARG A 1 187 ? 5.451 6.422 6.321 1.00 90.19 187 ARG A C 1
ATOM 1475 O O . ARG A 1 187 ? 4.986 5.373 5.856 1.00 90.19 187 ARG A O 1
ATOM 1482 N N . ASN A 1 188 ? 6.292 7.175 5.624 1.00 79.81 188 ASN A N 1
ATOM 1483 C CA . ASN A 1 188 ? 6.857 6.754 4.337 1.00 79.81 188 ASN A CA 1
ATOM 1484 C C . ASN A 1 188 ? 8.053 5.802 4.520 1.00 79.81 188 ASN A C 1
ATOM 1486 O O . ASN A 1 188 ? 9.074 5.933 3.858 1.00 79.81 188 ASN A O 1
ATOM 1490 N N . ILE A 1 189 ? 7.897 4.823 5.416 1.00 79.88 189 ILE A N 1
ATOM 1491 C CA . ILE A 1 189 ? 8.824 3.707 5.601 1.00 79.88 189 ILE A CA 1
ATOM 1492 C C . ILE A 1 189 ? 8.167 2.443 5.034 1.00 79.88 189 ILE A C 1
ATOM 1494 O O . ILE A 1 189 ? 6.943 2.269 5.085 1.00 79.88 189 ILE A O 1
ATOM 1498 N N . GLU A 1 190 ? 8.987 1.578 4.448 1.00 70.44 190 GLU A N 1
ATOM 1499 C CA . GLU A 1 190 ? 8.568 0.307 3.862 1.00 70.44 190 GLU A CA 1
ATOM 1500 C C . GLU A 1 190 ? 8.575 -0.848 4.880 1.00 70.44 190 GLU A C 1
ATOM 1502 O O . GLU A 1 190 ? 8.942 -0.696 6.043 1.00 70.44 190 GLU A O 1
ATOM 1507 N N . ARG A 1 191 ? 8.156 -2.044 4.440 1.00 67.56 191 ARG A N 1
ATOM 1508 C CA . ARG A 1 191 ? 8.232 -3.304 5.218 1.00 67.56 191 ARG A CA 1
ATOM 1509 C C . ARG A 1 191 ? 7.459 -3.302 6.544 1.00 67.56 191 ARG A C 1
ATOM 1511 O O . ARG A 1 191 ? 7.878 -3.949 7.497 1.00 67.56 191 ARG A O 1
ATOM 1518 N N . LYS A 1 192 ? 6.302 -2.633 6.579 1.00 66.19 192 LYS A N 1
ATOM 1519 C CA . LYS A 1 192 ? 5.407 -2.557 7.758 1.00 66.19 192 LYS A CA 1
ATOM 1520 C C . LYS A 1 192 ? 6.003 -1.798 8.948 1.00 66.19 192 LYS A C 1
ATOM 1522 O O . LYS A 1 192 ? 5.416 -1.812 10.019 1.00 66.19 192 LYS A O 1
ATOM 1527 N N . GLN A 1 193 ? 7.112 -1.090 8.752 1.00 71.44 193 GLN A N 1
ATOM 1528 C CA . GLN A 1 193 ? 7.654 -0.181 9.754 1.00 71.44 193 GLN A CA 1
ATOM 1529 C C . GLN A 1 193 ? 6.923 1.167 9.689 1.00 71.44 193 GLN A C 1
ATOM 1531 O O . GLN A 1 193 ? 6.468 1.593 8.626 1.00 71.44 193 GLN A O 1
ATOM 1536 N N . GLY A 1 194 ? 6.785 1.839 10.834 1.00 83.94 194 GLY A N 1
ATOM 1537 C CA . GLY A 1 194 ? 6.141 3.153 10.904 1.00 83.94 194 GLY A CA 1
ATOM 1538 C C . GLY A 1 194 ? 4.619 3.119 10.738 1.00 83.94 194 GLY A C 1
ATOM 1539 O O . GLY A 1 194 ? 4.048 4.052 10.173 1.00 83.94 194 GLY A O 1
ATOM 1540 N N . LEU A 1 195 ? 3.969 2.048 11.199 1.00 90.62 195 LEU A N 1
ATOM 1541 C CA . LEU A 1 195 ? 2.520 1.983 11.377 1.00 90.62 195 LEU A CA 1
ATOM 1542 C C . LEU A 1 195 ? 2.196 2.199 12.858 1.00 90.62 195 LEU A C 1
ATOM 1544 O O . LEU A 1 195 ? 2.910 1.700 13.717 1.00 90.62 195 LEU A O 1
ATOM 1548 N N . HIS A 1 196 ? 1.136 2.943 13.160 1.00 92.56 196 HIS A N 1
ATOM 1549 C CA . HIS A 1 196 ? 0.653 3.099 14.532 1.00 92.56 196 HIS A CA 1
ATOM 1550 C C . HIS A 1 196 ? -0.870 3.093 14.539 1.00 92.56 196 HIS A C 1
ATOM 1552 O O . HIS A 1 196 ? -1.493 3.938 13.894 1.00 92.56 196 HIS A O 1
ATOM 1558 N N . ILE A 1 197 ? -1.470 2.124 15.227 1.00 94.44 197 ILE A N 1
ATOM 1559 C CA . ILE A 1 197 ? -2.924 1.978 15.335 1.00 94.44 197 ILE A CA 1
ATOM 1560 C C . ILE A 1 197 ? -3.342 2.436 16.723 1.00 94.44 197 ILE A C 1
ATOM 1562 O O . ILE A 1 197 ? -2.780 1.991 17.719 1.00 94.44 197 ILE A O 1
ATOM 1566 N N . PHE A 1 198 ? -4.354 3.292 16.792 1.00 94.19 198 PHE A N 1
ATOM 1567 C CA . PHE A 1 198 ? -4.868 3.789 18.061 1.00 94.19 198 PHE A CA 1
ATOM 1568 C C . PHE A 1 198 ? -6.375 4.032 17.993 1.00 94.19 198 PHE A C 1
ATOM 1570 O O . PHE A 1 198 ? -6.974 4.111 16.916 1.00 94.19 198 PHE A O 1
ATOM 1577 N N . LYS A 1 199 ? -6.985 4.151 19.172 1.00 95.12 199 LYS A N 1
ATOM 1578 C CA . LYS A 1 199 ? -8.391 4.509 19.352 1.00 95.12 199 LYS A CA 1
ATOM 1579 C C . LYS A 1 199 ? -8.471 5.849 20.070 1.00 95.12 199 LYS A C 1
ATOM 1581 O O . LYS A 1 199 ? -7.783 6.045 21.069 1.00 95.12 199 LYS A O 1
ATOM 1586 N N . THR A 1 200 ? -9.313 6.758 19.591 1.00 94.75 200 THR A N 1
ATOM 1587 C CA . THR A 1 200 ? -9.538 8.037 20.271 1.00 94.75 200 THR A CA 1
ATOM 1588 C C . THR A 1 200 ? -10.254 7.837 21.605 1.00 94.75 200 THR A C 1
ATOM 1590 O O . THR A 1 200 ? -11.107 6.958 21.758 1.00 94.75 200 THR A O 1
ATOM 1593 N N . ASN A 1 201 ? -9.901 8.652 22.600 1.00 91.62 201 ASN A N 1
ATOM 1594 C CA . ASN A 1 201 ? -10.527 8.603 23.920 1.00 91.62 201 ASN A CA 1
ATOM 1595 C C . ASN A 1 201 ? -11.984 9.102 23.843 1.00 91.62 201 ASN A C 1
ATOM 1597 O O . ASN A 1 201 ? -12.321 9.916 22.991 1.00 91.62 201 ASN A O 1
ATOM 1601 N N . ILE A 1 202 ? -12.856 8.592 24.716 1.00 93.50 202 ILE A N 1
ATOM 1602 C CA . ILE A 1 202 ? -14.259 9.018 24.804 1.00 93.50 202 ILE A CA 1
ATOM 1603 C C . ILE A 1 202 ? -14.386 10.493 25.197 1.00 93.50 202 ILE A C 1
ATOM 1605 O O . ILE A 1 202 ? -15.229 11.192 24.652 1.00 93.50 202 ILE A O 1
ATOM 1609 N N . ASN A 1 203 ? -13.494 10.963 26.071 1.00 92.88 203 ASN A N 1
ATOM 1610 C CA . ASN A 1 203 ? -13.435 12.354 26.525 1.00 92.88 203 ASN A CA 1
ATOM 1611 C C . ASN A 1 203 ? -12.284 13.129 25.865 1.00 92.88 203 ASN A C 1
ATOM 1613 O O . ASN A 1 203 ? -11.885 14.179 26.358 1.00 92.88 203 ASN A O 1
ATOM 1617 N N . GLY A 1 204 ? -11.693 12.565 24.808 1.00 91.50 204 GLY A N 1
ATOM 1618 C CA . GLY A 1 204 ? -10.572 13.176 24.109 1.00 91.50 204 GLY A CA 1
ATOM 1619 C C . GLY A 1 204 ? -11.017 14.224 23.098 1.00 91.50 204 GLY A C 1
ATOM 1620 O O . GLY A 1 204 ? -12.184 14.324 22.722 1.00 91.50 204 GLY A O 1
ATOM 1621 N N . THR A 1 205 ? -10.037 14.967 22.612 1.00 94.88 205 THR A N 1
ATOM 1622 C CA . THR A 1 205 ? -10.175 15.964 21.559 1.00 94.88 205 THR A CA 1
ATOM 1623 C C . THR A 1 205 ? -9.220 15.661 20.408 1.00 94.88 205 THR A C 1
ATOM 1625 O O . THR A 1 205 ? -8.271 14.881 20.530 1.00 94.88 205 THR A O 1
ATOM 1628 N N . ALA A 1 206 ? -9.429 16.328 19.273 1.00 94.38 206 ALA A N 1
ATOM 1629 C CA . ALA A 1 206 ? -8.474 16.288 18.169 1.00 94.38 206 ALA A CA 1
ATOM 1630 C C . ALA A 1 206 ? -7.083 16.803 18.578 1.00 94.38 206 ALA A C 1
ATOM 1632 O O . ALA A 1 206 ? -6.077 16.292 18.094 1.00 94.38 206 ALA A O 1
ATOM 1633 N N . ASN A 1 207 ? -7.018 17.790 19.481 1.00 95.25 207 ASN A N 1
ATOM 1634 C CA . ASN A 1 207 ? -5.759 18.349 19.979 1.00 95.25 207 ASN A CA 1
ATOM 1635 C C . ASN A 1 207 ? -4.920 17.318 20.728 1.00 95.25 207 ASN A C 1
ATOM 1637 O O . ASN A 1 207 ? -3.701 17.314 20.567 1.00 95.25 207 ASN A O 1
ATOM 1641 N N . ASP A 1 208 ? -5.555 16.436 21.497 1.00 94.38 208 ASP A N 1
ATOM 1642 C CA . ASP A 1 208 ? -4.843 15.409 22.260 1.00 94.38 208 ASP A CA 1
ATOM 1643 C C . ASP A 1 208 ? -4.116 14.453 21.313 1.00 94.38 208 ASP A C 1
ATOM 1645 O O . ASP A 1 208 ? -2.940 14.147 21.498 1.00 94.38 208 ASP A O 1
ATOM 1649 N N . ILE A 1 209 ? -4.792 14.060 20.228 1.00 95.06 209 ILE A N 1
ATOM 1650 C CA . ILE A 1 209 ? -4.214 13.208 19.186 1.00 95.06 209 ILE A CA 1
ATOM 1651 C C . ILE A 1 209 ? -3.090 13.929 18.443 1.00 95.06 209 ILE A C 1
ATOM 1653 O O . ILE A 1 209 ? -2.021 13.362 18.249 1.00 95.06 209 ILE A O 1
ATOM 1657 N N . LEU A 1 210 ? -3.294 15.187 18.047 1.00 94.50 210 LEU A N 1
ATOM 1658 C CA . LEU A 1 210 ? -2.265 15.963 17.348 1.00 94.50 210 LEU A CA 1
ATOM 1659 C C . LEU A 1 210 ? -1.024 16.199 18.222 1.00 94.50 210 LEU A C 1
ATOM 1661 O O . LEU A 1 210 ? 0.096 16.173 17.715 1.00 94.50 210 LEU A O 1
ATOM 1665 N N . SER A 1 211 ? -1.212 16.363 19.533 1.00 94.12 211 SER A N 1
ATOM 1666 C CA . SER A 1 211 ? -0.115 16.487 20.499 1.00 94.12 211 SER A CA 1
ATOM 1667 C C . SER A 1 211 ? 0.644 15.167 20.630 1.00 94.12 211 SER A C 1
ATOM 1669 O O . SER A 1 211 ? 1.868 15.150 20.517 1.00 94.12 211 SER A O 1
ATOM 1671 N N . GLN A 1 212 ? -0.077 14.045 20.734 1.00 92.56 212 GLN A N 1
ATOM 1672 C CA . GLN A 1 212 ? 0.520 12.709 20.734 1.00 92.56 212 GLN A CA 1
ATOM 1673 C C . GLN A 1 212 ? 1.328 12.437 19.454 1.00 92.56 212 GLN A C 1
ATOM 1675 O O . GLN A 1 212 ? 2.424 11.886 19.519 1.00 92.56 212 GLN A O 1
ATOM 1680 N N . ILE A 1 213 ? 0.822 12.851 18.288 1.00 92.50 213 ILE A N 1
ATOM 1681 C CA . ILE A 1 213 ? 1.541 12.740 17.010 1.00 92.50 213 ILE A CA 1
ATOM 1682 C C . ILE A 1 213 ? 2.851 13.524 17.049 1.00 92.50 213 ILE A C 1
ATOM 1684 O O . ILE A 1 213 ? 3.886 13.004 16.630 1.00 92.50 213 ILE A O 1
ATOM 1688 N N . ALA A 1 214 ? 2.815 14.759 17.553 1.00 91.94 214 ALA A N 1
ATOM 1689 C CA . ALA A 1 214 ? 4.004 15.594 17.657 1.00 91.94 214 ALA A CA 1
ATOM 1690 C C . ALA A 1 214 ? 5.066 14.947 18.557 1.00 91.94 214 ALA A C 1
ATOM 1692 O O . ALA A 1 214 ? 6.246 14.958 18.210 1.00 91.94 214 ALA A O 1
ATOM 1693 N N . ASP A 1 215 ? 4.662 14.341 19.672 1.00 91.69 215 ASP A N 1
ATOM 1694 C CA . ASP A 1 215 ? 5.588 13.666 20.581 1.00 91.69 215 ASP A CA 1
ATOM 1695 C C . ASP A 1 215 ? 6.181 12.390 19.959 1.00 91.69 215 ASP A C 1
ATOM 1697 O O . ASP A 1 215 ? 7.402 12.227 19.952 1.00 91.69 215 ASP A O 1
ATOM 1701 N N . LEU A 1 216 ? 5.364 11.563 19.295 1.00 89.38 216 LEU A N 1
ATOM 1702 C CA . LEU A 1 216 ? 5.843 10.382 18.560 1.00 89.38 216 LEU A CA 1
ATOM 1703 C C . LEU A 1 216 ? 6.790 10.729 17.395 1.00 89.38 216 LEU A C 1
ATOM 1705 O O . LEU A 1 216 ? 7.658 9.928 17.031 1.00 89.38 216 LEU A O 1
ATOM 1709 N N . ASN A 1 217 ? 6.618 11.898 16.773 1.00 89.88 217 ASN A N 1
ATOM 1710 C CA . ASN A 1 217 ? 7.531 12.393 15.743 1.00 89.88 217 ASN A CA 1
ATOM 1711 C C . ASN A 1 217 ? 8.852 12.893 16.358 1.00 89.88 217 ASN A C 1
ATOM 1713 O O . ASN A 1 217 ? 9.914 12.617 15.805 1.00 89.88 217 ASN A O 1
ATOM 1717 N N . LYS A 1 218 ? 8.834 13.548 17.531 1.00 88.19 218 LYS A N 1
ATOM 1718 C CA . LYS A 1 218 ? 10.067 13.972 18.232 1.00 88.19 218 LYS A CA 1
ATOM 1719 C C . LYS A 1 218 ? 10.949 12.789 18.629 1.00 88.19 218 LYS A C 1
ATOM 1721 O O . LYS A 1 218 ? 12.175 12.893 18.560 1.00 88.19 218 LYS A O 1
ATOM 1726 N N . GLU A 1 219 ? 10.336 11.678 19.033 1.00 83.94 219 GLU A N 1
ATOM 1727 C CA . GLU A 1 219 ? 11.038 10.431 19.361 1.00 83.94 219 GLU A CA 1
ATOM 1728 C C . GLU A 1 219 ? 11.737 9.809 18.142 1.00 83.94 219 GLU A C 1
ATOM 1730 O O . GLU A 1 219 ? 12.704 9.063 18.294 1.00 83.94 219 GLU A O 1
ATOM 1735 N N . ASN A 1 220 ? 11.288 10.128 16.924 1.00 78.69 220 ASN A N 1
ATOM 1736 C CA . ASN A 1 220 ? 11.818 9.561 15.690 1.00 78.69 220 ASN A CA 1
ATOM 1737 C C . ASN A 1 220 ? 12.084 10.648 14.641 1.00 78.69 220 ASN A C 1
ATOM 1739 O O . ASN A 1 220 ? 11.342 10.811 13.673 1.00 78.69 220 ASN A O 1
ATOM 1743 N N . LYS A 1 221 ? 13.185 11.372 14.855 1.00 71.44 221 LYS A N 1
ATOM 1744 C CA . LYS A 1 221 ? 13.576 12.566 14.089 1.00 71.44 221 LYS A CA 1
ATOM 1745 C C . LYS A 1 221 ? 13.745 12.341 12.586 1.00 71.44 221 LYS A C 1
ATOM 1747 O O . LYS A 1 221 ? 13.671 13.300 11.828 1.00 71.44 221 LYS A O 1
ATOM 1752 N N . ASP A 1 222 ? 13.976 11.101 12.167 1.00 78.75 222 ASP A N 1
ATOM 1753 C CA . ASP A 1 222 ? 14.252 10.776 10.768 1.00 78.75 222 ASP A CA 1
ATOM 1754 C C . ASP A 1 222 ? 12.973 10.514 9.960 1.00 78.75 222 ASP A C 1
ATOM 1756 O O . ASP A 1 222 ? 12.990 10.603 8.733 1.00 78.75 222 ASP A O 1
ATOM 1760 N N . TRP A 1 223 ? 11.860 10.173 10.625 1.00 80.31 223 TRP A N 1
ATOM 1761 C CA . TRP A 1 223 ? 10.645 9.736 9.942 1.00 80.31 223 TRP A CA 1
ATOM 1762 C C . TRP A 1 223 ? 9.376 10.189 10.652 1.00 80.31 223 TRP A C 1
ATOM 1764 O O . TRP A 1 223 ? 8.943 9.585 11.636 1.00 80.31 223 TRP A O 1
ATOM 1774 N N . GLU A 1 224 ? 8.707 11.174 10.066 1.00 89.38 224 GLU A N 1
ATOM 1775 C CA . GLU A 1 224 ? 7.411 11.650 10.537 1.00 89.38 224 GLU A CA 1
ATOM 1776 C C . GLU A 1 224 ? 6.244 10.838 9.957 1.00 89.38 224 GLU A C 1
ATOM 1778 O O . GLU A 1 224 ? 6.320 10.227 8.881 1.00 89.38 224 GLU A O 1
ATOM 1783 N N . PHE A 1 225 ? 5.122 10.831 10.679 1.00 91.31 225 PHE A N 1
ATOM 1784 C CA . PHE A 1 225 ? 3.854 10.357 10.127 1.00 91.31 225 PHE A CA 1
ATOM 1785 C C . PHE A 1 225 ? 3.353 11.299 9.034 1.00 91.31 225 PHE A C 1
ATOM 1787 O O . PHE A 1 225 ? 3.187 12.493 9.256 1.00 91.31 225 PHE A O 1
ATOM 1794 N N . VAL A 1 226 ? 3.061 10.739 7.860 1.00 93.62 226 VAL A N 1
ATOM 1795 C CA . VAL A 1 226 ? 2.614 11.513 6.690 1.00 93.62 226 VAL A CA 1
ATOM 1796 C C . VAL A 1 226 ? 1.103 11.457 6.499 1.00 93.62 226 VAL A C 1
ATOM 1798 O O . VAL A 1 226 ? 0.498 12.394 5.983 1.00 93.62 226 VAL A O 1
ATOM 1801 N N . VAL A 1 227 ? 0.473 10.365 6.938 1.00 95.38 227 VAL A N 1
ATOM 1802 C CA . VAL A 1 227 ? -0.971 10.156 6.812 1.00 95.38 227 VAL A CA 1
ATOM 1803 C C . VAL A 1 227 ? -1.556 9.583 8.093 1.00 95.38 227 VAL A C 1
ATOM 1805 O O . VAL A 1 227 ? -0.954 8.715 8.729 1.00 95.38 227 VAL A O 1
ATOM 1808 N N . MET A 1 228 ? -2.770 10.019 8.412 1.00 97.00 228 MET A N 1
ATOM 1809 C CA . MET A 1 228 ? -3.665 9.393 9.379 1.00 97.00 228 MET A CA 1
ATOM 1810 C C . MET A 1 228 ? -4.935 8.974 8.648 1.00 97.00 228 MET A C 1
ATOM 1812 O O . MET A 1 228 ? -5.527 9.768 7.928 1.00 97.00 228 MET A O 1
ATOM 1816 N N . GLN A 1 229 ? -5.351 7.727 8.802 1.00 97.06 229 GLN A N 1
ATOM 1817 C CA . GLN A 1 229 ? -6.447 7.149 8.032 1.00 97.06 229 GLN A CA 1
ATOM 1818 C C . GLN A 1 229 ? -7.434 6.444 8.959 1.00 97.06 229 GLN A C 1
ATOM 1820 O O . GLN A 1 229 ? -7.018 5.811 9.932 1.00 97.06 229 GLN A O 1
ATOM 1825 N N . ASN A 1 230 ? -8.728 6.517 8.643 1.00 96.81 230 ASN A N 1
ATOM 1826 C CA . ASN A 1 230 ? -9.749 5.726 9.327 1.00 96.81 230 ASN A CA 1
ATOM 1827 C C . ASN A 1 230 ? -9.394 4.239 9.244 1.00 96.81 230 ASN A C 1
ATOM 1829 O O . ASN A 1 230 ? -9.159 3.695 8.162 1.00 96.81 230 ASN A O 1
ATOM 1833 N N . TYR A 1 231 ? -9.359 3.569 10.390 1.00 96.31 231 TYR A N 1
ATOM 1834 C CA . TYR A 1 231 ? -8.995 2.163 10.441 1.00 96.31 231 TYR A CA 1
ATOM 1835 C C . TYR A 1 231 ? -10.239 1.271 10.344 1.00 96.31 231 TYR A C 1
ATOM 1837 O O . TYR A 1 231 ? -11.170 1.386 11.141 1.00 96.31 231 TYR A O 1
ATOM 1845 N N . ILE A 1 232 ? -10.246 0.361 9.367 1.00 93.81 232 ILE A N 1
ATOM 1846 C CA . ILE A 1 232 ? -11.360 -0.566 9.120 1.00 93.81 232 ILE A CA 1
ATOM 1847 C C . ILE A 1 232 ? -11.419 -1.617 10.240 1.00 93.81 232 ILE A C 1
ATOM 1849 O O . ILE A 1 232 ? -10.469 -2.382 10.430 1.00 93.81 232 ILE A O 1
ATOM 1853 N N . ARG A 1 233 ? -12.542 -1.647 10.971 1.00 93.38 233 ARG A N 1
ATOM 1854 C CA . ARG A 1 233 ? -12.790 -2.549 12.114 1.00 93.38 233 ARG A CA 1
ATOM 1855 C C . ARG A 1 233 ? -13.617 -3.791 11.800 1.00 93.38 233 ARG A C 1
ATOM 1857 O O . ARG A 1 233 ? -13.674 -4.684 12.634 1.00 93.38 233 ARG A O 1
ATOM 1864 N N . ASP A 1 234 ? -14.195 -3.859 10.609 1.00 93.81 234 ASP A N 1
ATOM 1865 C CA . ASP A 1 234 ? -14.927 -5.033 10.131 1.00 93.81 234 ASP A CA 1
ATOM 1866 C C . ASP A 1 234 ? -14.207 -5.650 8.919 1.00 93.81 234 ASP A C 1
ATOM 1868 O O . ASP A 1 234 ? -14.650 -5.508 7.778 1.00 93.81 234 ASP A O 1
ATOM 1872 N N . PRO A 1 235 ? -12.987 -6.197 9.104 1.00 94.12 235 PRO A N 1
ATOM 1873 C CA . PRO A 1 235 ? -12.281 -6.855 8.019 1.00 94.12 235 PRO A CA 1
ATOM 1874 C C . PRO A 1 235 ? -12.868 -8.242 7.750 1.00 94.12 235 PRO A C 1
ATOM 1876 O O . PRO A 1 235 ? -13.310 -8.934 8.663 1.00 94.12 235 PRO A O 1
ATOM 1879 N N . TYR A 1 236 ? -12.739 -8.710 6.511 1.00 92.69 236 TYR A N 1
ATOM 1880 C CA . TYR A 1 236 ? -12.992 -10.112 6.200 1.00 92.69 236 TYR A CA 1
ATOM 1881 C C . TYR A 1 236 ? -11.974 -11.014 6.920 1.00 92.69 236 TYR A C 1
ATOM 1883 O O . TYR A 1 236 ? -10.757 -10.791 6.833 1.00 92.69 236 TYR A O 1
ATOM 1891 N N . LEU A 1 237 ? -12.483 -12.014 7.642 1.00 94.50 237 LEU A N 1
ATOM 1892 C CA . LEU A 1 237 ? -11.692 -12.952 8.435 1.00 94.50 237 LEU A CA 1
ATOM 1893 C C . LEU A 1 237 ? -11.800 -14.364 7.862 1.00 94.50 237 LEU A C 1
ATOM 1895 O O . LEU A 1 237 ? -12.890 -14.805 7.513 1.00 94.50 237 LEU A O 1
ATOM 1899 N N . ILE A 1 238 ? -10.689 -15.099 7.865 1.00 94.81 238 ILE A N 1
ATOM 1900 C CA . ILE A 1 238 ? -10.672 -16.544 7.594 1.00 94.81 238 ILE A CA 1
ATOM 1901 C C . ILE A 1 238 ? -10.075 -17.227 8.810 1.00 94.81 238 ILE A C 1
ATOM 1903 O O . ILE A 1 238 ? -9.002 -16.842 9.274 1.00 94.81 238 ILE A O 1
ATOM 1907 N N . ASN A 1 239 ? -10.816 -18.170 9.391 1.00 94.81 239 ASN A N 1
ATOM 1908 C CA . ASN A 1 239 ? -10.455 -18.857 10.638 1.00 94.81 239 ASN A CA 1
ATOM 1909 C C . ASN A 1 239 ? -10.083 -17.894 11.789 1.00 94.81 239 ASN A C 1
ATOM 1911 O O . ASN A 1 239 ? -9.290 -18.206 12.679 1.00 94.81 239 ASN A O 1
ATOM 1915 N N . GLY A 1 240 ? -10.676 -16.694 11.784 1.00 95.25 240 GLY A N 1
ATOM 1916 C CA . GLY A 1 240 ? -10.422 -15.632 12.759 1.00 95.25 240 GLY A CA 1
ATOM 1917 C C . GLY A 1 240 ? -9.181 -14.776 12.483 1.00 95.25 240 GLY A C 1
ATOM 1918 O O . GLY A 1 240 ? -8.898 -13.882 13.274 1.00 95.25 240 GLY A O 1
ATOM 1919 N N . HIS A 1 241 ? -8.448 -14.998 11.390 1.00 95.56 241 HIS A N 1
ATOM 1920 C CA . HIS A 1 241 ? -7.302 -14.182 10.982 1.00 95.56 241 HIS A CA 1
ATOM 1921 C C . HIS A 1 241 ? -7.715 -13.123 9.963 1.00 95.56 241 HIS A C 1
ATOM 1923 O O . HIS A 1 241 ? -8.477 -13.395 9.035 1.00 95.56 241 HIS A O 1
ATOM 1929 N N . LYS A 1 242 ? -7.187 -11.905 10.115 1.00 95.25 242 LYS A N 1
ATOM 1930 C CA . LYS A 1 242 ? -7.459 -10.804 9.189 1.00 95.25 242 LYS A CA 1
ATOM 1931 C C . LYS A 1 242 ? -6.677 -10.999 7.898 1.00 95.25 242 LYS A C 1
ATOM 1933 O O . LYS A 1 242 ? -5.467 -11.222 7.936 1.00 95.25 242 LYS A O 1
ATOM 1938 N N . LEU A 1 243 ? -7.371 -10.844 6.774 1.00 93.94 243 LEU A N 1
ATOM 1939 C CA . LEU A 1 243 ? -6.838 -11.032 5.429 1.00 93.94 243 LEU A CA 1
ATOM 1940 C C . LEU A 1 243 ? -6.425 -9.707 4.769 1.00 93.94 243 LEU A C 1
ATOM 1942 O O . LEU A 1 243 ? -7.070 -8.668 4.917 1.00 93.94 243 LEU A O 1
ATOM 1946 N N . ASN A 1 244 ? -5.358 -9.758 3.977 1.00 93.50 244 ASN A N 1
ATOM 1947 C CA . ASN A 1 244 ? -4.956 -8.723 3.038 1.00 93.50 244 ASN A CA 1
ATOM 1948 C C . ASN A 1 244 ? -4.560 -9.356 1.699 1.00 93.50 244 ASN A C 1
ATOM 1950 O O . ASN A 1 244 ? -3.797 -10.318 1.677 1.00 93.50 244 ASN A O 1
ATOM 1954 N N . LEU A 1 245 ? -5.057 -8.809 0.591 1.00 93.25 245 LEU A N 1
ATOM 1955 C CA . LEU A 1 245 ? -4.783 -9.338 -0.743 1.00 93.25 245 LEU A CA 1
ATOM 1956 C C . LEU A 1 245 ? -3.636 -8.578 -1.402 1.00 93.25 245 LEU A C 1
ATOM 1958 O O . LEU A 1 245 ? -3.701 -7.362 -1.577 1.00 93.25 245 LEU A O 1
ATOM 1962 N N . ARG A 1 246 ? -2.610 -9.308 -1.840 1.00 91.81 246 ARG A N 1
ATOM 1963 C CA . ARG A 1 246 ? -1.578 -8.796 -2.737 1.00 91.81 246 ARG A CA 1
ATOM 1964 C C . ARG A 1 246 ? -1.882 -9.233 -4.162 1.00 91.81 246 ARG A C 1
ATOM 1966 O O . ARG A 1 246 ? -1.663 -10.384 -4.531 1.00 91.81 246 ARG A O 1
ATOM 1973 N N . LEU A 1 247 ? -2.330 -8.280 -4.967 1.00 93.12 247 LEU A N 1
ATOM 1974 C CA . LEU A 1 247 ? -2.551 -8.459 -6.397 1.00 93.12 247 LEU A CA 1
ATOM 1975 C C . LEU A 1 247 ? -1.350 -7.939 -7.193 1.00 93.12 247 LEU A C 1
ATOM 1977 O O . LEU A 1 247 ? -0.714 -6.966 -6.785 1.00 93.12 247 LEU A O 1
ATOM 1981 N N . TYR A 1 248 ? -1.061 -8.569 -8.331 1.00 90.50 248 TYR A N 1
ATOM 1982 C CA . TYR A 1 248 ? 0.019 -8.160 -9.231 1.00 90.50 248 TYR A CA 1
ATOM 1983 C C . TYR A 1 248 ? -0.581 -7.664 -10.546 1.00 90.50 248 TYR A C 1
ATOM 1985 O O . TYR A 1 248 ? -1.322 -8.392 -11.202 1.00 90.50 248 TYR A O 1
ATOM 1993 N N . LEU A 1 249 ? -0.276 -6.421 -10.915 1.00 91.12 249 LEU A N 1
ATOM 1994 C CA . LEU A 1 249 ? -0.813 -5.754 -12.099 1.00 91.12 249 LEU A CA 1
ATOM 1995 C C . LEU A 1 249 ? 0.335 -5.353 -13.025 1.00 91.12 249 LEU A C 1
ATOM 1997 O O . LEU A 1 249 ? 1.119 -4.483 -12.668 1.00 91.12 249 LEU A O 1
ATOM 2001 N N . LEU A 1 250 ? 0.394 -5.926 -14.222 1.00 89.75 250 LEU A N 1
ATOM 2002 C CA . LEU A 1 250 ? 1.308 -5.503 -15.280 1.00 89.75 250 LEU A CA 1
ATOM 2003 C C . LEU A 1 250 ? 0.645 -4.397 -16.110 1.00 89.75 250 LEU A C 1
ATOM 2005 O O . LEU A 1 250 ? -0.484 -4.566 -16.562 1.00 89.75 250 LEU A O 1
ATOM 2009 N N . ALA A 1 251 ? 1.341 -3.287 -16.348 1.00 88.50 251 ALA A N 1
ATOM 2010 C CA . ALA A 1 251 ? 0.824 -2.177 -17.145 1.00 88.50 251 ALA A CA 1
ATOM 2011 C C . ALA A 1 251 ? 1.782 -1.854 -18.286 1.00 88.50 251 ALA A C 1
ATOM 2013 O O . ALA A 1 251 ? 2.821 -1.246 -18.069 1.00 88.50 251 ALA A O 1
ATOM 2014 N N . THR A 1 252 ? 1.416 -2.236 -19.501 1.00 87.56 252 THR A N 1
ATOM 2015 C CA . THR A 1 252 ? 2.261 -2.037 -20.676 1.00 87.56 252 THR A CA 1
ATOM 2016 C C . THR A 1 252 ? 1.833 -0.796 -21.447 1.00 87.56 252 THR A C 1
ATOM 2018 O O . THR A 1 252 ? 0.648 -0.647 -21.770 1.00 87.56 252 THR A O 1
ATOM 2021 N N . CYS A 1 253 ? 2.801 0.039 -21.811 1.00 83.25 253 CYS A N 1
ATOM 2022 C CA . CYS A 1 253 ? 2.601 1.246 -22.605 1.00 83.25 253 CYS A CA 1
ATOM 2023 C C . CYS A 1 253 ? 3.404 1.167 -23.910 1.00 83.25 253 CYS A C 1
ATOM 2025 O O . CYS A 1 253 ? 4.636 1.160 -23.880 1.00 83.25 253 CYS A O 1
ATOM 2027 N N . TYR A 1 254 ? 2.707 1.162 -25.050 1.00 78.06 254 TYR A N 1
ATOM 2028 C CA . TYR A 1 254 ? 3.321 1.117 -26.379 1.00 78.06 254 TYR A CA 1
ATOM 2029 C C . TYR A 1 254 ? 2.974 2.375 -27.181 1.00 78.06 254 TYR A C 1
ATOM 2031 O O . TYR A 1 254 ? 1.786 2.659 -27.372 1.00 78.06 254 TYR A O 1
ATOM 2039 N N . PRO A 1 255 ? 3.965 3.133 -27.675 1.00 70.75 255 PRO A N 1
ATOM 2040 C CA . PRO A 1 255 ? 3.700 4.200 -28.627 1.00 70.75 255 PRO A CA 1
ATOM 2041 C C . PRO A 1 255 ? 3.252 3.598 -29.968 1.00 70.75 255 PRO A C 1
ATOM 2043 O O . PRO A 1 255 ? 3.902 2.712 -30.512 1.00 70.75 255 PRO A O 1
ATOM 2046 N N . ASN A 1 256 ? 2.140 4.085 -30.512 1.00 69.50 256 ASN A N 1
ATOM 2047 C CA . ASN A 1 256 ? 1.740 3.883 -31.905 1.00 69.50 256 ASN A CA 1
ATOM 2048 C C . ASN A 1 256 ? 1.742 5.256 -32.607 1.00 69.50 256 ASN A C 1
ATOM 2050 O O . ASN A 1 256 ? 1.671 6.292 -31.948 1.00 69.50 256 ASN A O 1
ATOM 2054 N N . GLN A 1 257 ? 1.788 5.280 -33.939 1.00 59.91 257 GLN A N 1
ATOM 2055 C CA . GLN A 1 257 ? 1.885 6.472 -34.791 1.00 59.91 257 GLN A CA 1
ATOM 2056 C C . GLN A 1 257 ? 0.843 7.565 -34.480 1.00 59.91 257 GLN A C 1
ATOM 2058 O O . GLN A 1 257 ? 1.072 8.727 -34.800 1.00 59.91 257 GLN A O 1
ATOM 2063 N N . LYS A 1 258 ? -0.294 7.214 -33.861 1.00 67.25 258 LYS A N 1
ATOM 2064 C CA . LYS A 1 258 ? -1.380 8.151 -33.521 1.00 67.25 258 LYS A CA 1
ATOM 2065 C C . LYS A 1 258 ? -1.598 8.358 -32.018 1.00 67.25 258 LYS A C 1
ATOM 2067 O O . LYS A 1 258 ? -2.175 9.371 -31.642 1.00 67.25 258 LYS A O 1
ATOM 2072 N N . GLN A 1 259 ? -1.189 7.412 -31.168 1.00 69.62 259 GLN A N 1
ATOM 2073 C CA . GLN A 1 259 ? -1.457 7.453 -29.725 1.00 69.62 259 GLN A CA 1
ATOM 2074 C C . GLN A 1 259 ? -0.614 6.441 -28.941 1.00 69.62 259 GLN A C 1
ATOM 2076 O O . GLN A 1 259 ? -0.186 5.422 -29.480 1.00 69.62 259 GLN A O 1
ATOM 2081 N N . THR A 1 260 ? -0.471 6.667 -27.636 1.00 77.44 260 THR A N 1
ATOM 2082 C CA . THR A 1 260 ? 0.062 5.668 -26.701 1.00 77.44 260 THR A CA 1
ATOM 2083 C C . THR A 1 260 ? -1.033 4.677 -26.313 1.00 77.44 260 THR A C 1
ATOM 2085 O O . THR A 1 260 ? -2.038 5.048 -25.703 1.00 77.44 260 THR A O 1
ATOM 2088 N N . VAL A 1 261 ? -0.836 3.401 -26.640 1.00 76.19 261 VAL A N 1
ATOM 2089 C CA . VAL A 1 261 ? -1.718 2.303 -26.232 1.00 76.19 261 VAL A CA 1
ATOM 2090 C C . VAL A 1 261 ? -1.307 1.829 -24.841 1.00 76.19 261 VAL A C 1
ATOM 2092 O O . VAL A 1 261 ? -0.157 1.452 -24.624 1.00 76.19 261 VAL A O 1
ATOM 2095 N N . ARG A 1 262 ? -2.260 1.828 -23.905 1.00 87.44 262 ARG A N 1
ATOM 2096 C CA . ARG A 1 262 ? -2.081 1.357 -22.526 1.00 87.44 262 ARG A CA 1
ATOM 2097 C C . ARG A 1 262 ? -2.896 0.086 -22.326 1.00 87.44 262 ARG A C 1
ATOM 2099 O O . ARG A 1 262 ? -4.095 0.091 -22.599 1.00 87.44 262 ARG A O 1
ATOM 2106 N N . LYS A 1 263 ? -2.260 -0.989 -21.862 1.00 90.06 263 LYS A N 1
ATOM 2107 C CA . LYS A 1 263 ? -2.932 -2.241 -21.486 1.00 90.06 263 LYS A CA 1
ATOM 2108 C C . LYS A 1 263 ? -2.566 -2.607 -20.055 1.00 90.06 263 LYS A C 1
ATOM 2110 O O . LYS A 1 263 ? -1.421 -2.430 -19.649 1.00 90.06 263 LYS A O 1
ATOM 2115 N N . PHE A 1 264 ? -3.539 -3.129 -19.320 1.00 90.25 264 PHE A N 1
ATOM 2116 C CA . PHE A 1 264 ? -3.386 -3.555 -17.936 1.00 90.25 264 PHE A CA 1
ATOM 2117 C C . PHE A 1 264 ? -3.753 -5.033 -17.831 1.00 90.25 264 PHE A C 1
ATOM 2119 O O . PHE A 1 264 ? -4.810 -5.437 -18.311 1.00 90.25 264 PHE A O 1
ATOM 2126 N N . TYR A 1 265 ? -2.889 -5.825 -17.207 1.00 92.50 265 TYR A N 1
ATOM 2127 C CA . TYR A 1 265 ? -3.074 -7.257 -17.011 1.00 92.50 265 TYR A CA 1
ATOM 2128 C C . TYR A 1 265 ? -3.004 -7.560 -15.522 1.00 92.50 265 TYR A C 1
ATOM 2130 O O . TYR A 1 265 ? -1.999 -7.276 -14.870 1.00 92.50 265 TYR A O 1
ATOM 2138 N N . LEU A 1 266 ? -4.072 -8.135 -14.982 1.00 91.81 266 LEU A N 1
ATOM 2139 C CA . LEU A 1 266 ? -4.115 -8.598 -13.603 1.00 91.81 266 LEU A CA 1
ATOM 2140 C C . LEU A 1 266 ? -3.669 -10.059 -13.565 1.00 91.81 266 LEU A C 1
ATOM 2142 O O . LEU A 1 266 ? -4.246 -10.903 -14.246 1.00 91.81 266 LEU A O 1
ATOM 2146 N N . TYR A 1 267 ? -2.643 -10.362 -12.778 1.00 91.31 267 TYR A N 1
ATOM 2147 C CA . TYR A 1 267 ? -2.229 -11.740 -12.565 1.00 91.31 267 TYR A CA 1
ATOM 2148 C C . TYR A 1 267 ? -3.262 -12.454 -11.691 1.00 91.31 267 TYR A C 1
ATOM 2150 O O . TYR A 1 267 ? -3.572 -11.997 -10.589 1.00 91.31 267 TYR A O 1
ATOM 2158 N N . ASN A 1 268 ? -3.777 -13.582 -12.179 1.00 86.25 268 ASN A N 1
ATOM 2159 C CA . ASN A 1 268 ? -4.853 -14.314 -11.507 1.00 86.25 268 ASN A CA 1
ATOM 2160 C C . ASN A 1 268 ? -4.417 -14.918 -10.167 1.00 86.25 268 ASN A C 1
ATOM 2162 O O . ASN A 1 268 ? -5.245 -15.087 -9.277 1.00 86.25 268 ASN A O 1
ATOM 2166 N N . ASN A 1 269 ? -3.124 -15.205 -10.004 1.00 88.25 269 ASN A N 1
ATOM 2167 C CA . ASN A 1 269 ? -2.599 -15.876 -8.823 1.00 88.25 269 ASN A CA 1
ATOM 2168 C C . ASN A 1 269 ? -1.934 -14.879 -7.851 1.00 88.25 269 ASN A C 1
ATOM 2170 O O . ASN A 1 269 ? -0.713 -14.829 -7.692 1.00 88.25 269 ASN A O 1
ATOM 2174 N N . GLY A 1 270 ? -2.757 -14.005 -7.261 1.00 91.31 270 GLY A N 1
ATOM 2175 C CA . GLY A 1 270 ? -2.339 -13.105 -6.182 1.00 91.31 270 GLY A CA 1
ATOM 2176 C C . GLY A 1 270 ? -2.074 -13.852 -4.871 1.00 91.31 270 GLY A C 1
ATOM 2177 O O . GLY A 1 270 ? -2.469 -15.004 -4.720 1.00 91.31 270 GLY A O 1
ATOM 2178 N N . LYS A 1 271 ? -1.447 -13.185 -3.896 1.00 92.19 271 LYS A N 1
ATOM 2179 C CA . LYS A 1 271 ? -1.129 -13.776 -2.586 1.00 92.19 271 LYS A CA 1
ATOM 2180 C C . LYS A 1 271 ? -2.046 -13.252 -1.484 1.00 92.19 271 LYS A C 1
ATOM 2182 O O . LYS A 1 271 ? -2.257 -12.044 -1.371 1.00 92.19 271 LYS A O 1
ATOM 2187 N N . CYS A 1 272 ? -2.530 -14.148 -0.639 1.00 93.44 272 CYS A N 1
ATOM 2188 C CA . CYS A 1 272 ? -3.259 -13.835 0.582 1.00 93.44 272 CYS A CA 1
ATOM 2189 C C . CYS A 1 272 ? -2.268 -13.681 1.742 1.00 93.44 272 CYS A C 1
ATOM 2191 O O . CYS A 1 272 ? -1.402 -14.523 1.952 1.00 93.44 272 CYS A O 1
ATOM 2193 N N . LEU A 1 273 ? -2.360 -12.581 2.486 1.00 93.62 273 LEU A N 1
ATOM 2194 C CA . LEU A 1 273 ? -1.516 -12.295 3.645 1.00 93.62 273 LEU A CA 1
ATOM 2195 C C . LEU A 1 273 ? -2.389 -12.237 4.894 1.00 93.62 273 LEU A C 1
ATOM 2197 O O . LEU A 1 273 ? -3.387 -11.519 4.904 1.00 93.62 273 LEU A O 1
ATOM 2201 N N . TYR A 1 274 ? -1.969 -12.910 5.961 1.00 95.00 274 TYR A N 1
ATOM 2202 C CA . TYR A 1 274 ? -2.736 -13.000 7.205 1.00 95.00 274 TYR A CA 1
ATOM 2203 C C . TYR A 1 274 ? -2.017 -12.363 8.388 1.00 95.00 274 TYR A C 1
ATOM 2205 O O . TYR A 1 274 ? -0.792 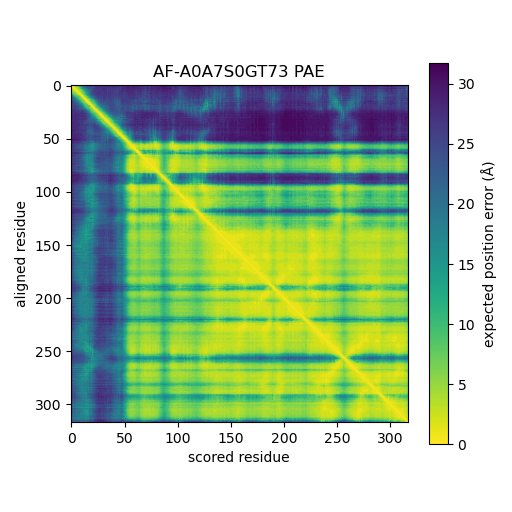-12.200 8.387 1.00 95.00 274 TYR A O 1
ATOM 2213 N N . THR A 1 275 ? -2.783 -11.982 9.406 1.00 94.19 275 THR A N 1
ATOM 2214 C CA . THR A 1 275 ? -2.258 -11.690 10.746 1.00 94.19 275 THR A CA 1
ATOM 2215 C C . THR A 1 275 ? -1.661 -12.948 11.368 1.00 94.19 275 THR A C 1
ATOM 2217 O O . THR A 1 275 ? -2.149 -14.053 11.135 1.00 94.19 275 THR A O 1
ATOM 2220 N N . SER A 1 276 ? -0.596 -12.801 12.156 1.00 91.88 276 SER A N 1
ATOM 2221 C CA . SER A 1 276 ? 0.020 -13.934 12.863 1.00 91.88 276 SER A CA 1
ATOM 2222 C C . SER A 1 276 ? -0.871 -14.449 13.995 1.00 91.88 276 SER A C 1
ATOM 2224 O O . SER A 1 276 ? -0.809 -15.629 14.326 1.00 91.88 276 SER A O 1
ATOM 2226 N N . GLN A 1 277 ? -1.723 -13.586 14.552 1.00 93.75 277 GLN A N 1
ATOM 2227 C CA . GLN A 1 277 ? -2.707 -13.929 15.573 1.00 93.75 277 GLN A CA 1
ATOM 2228 C C . GLN A 1 277 ? -4.136 -13.642 15.096 1.00 93.75 277 GLN A C 1
ATOM 2230 O O . GLN A 1 277 ? -4.358 -12.928 14.111 1.00 93.75 277 GLN A O 1
ATOM 2235 N N . LYS A 1 278 ? -5.117 -14.211 15.805 1.00 96.19 278 LYS A N 1
ATOM 2236 C CA . LYS A 1 278 ? -6.536 -13.967 15.532 1.00 96.19 278 LYS A CA 1
ATOM 2237 C C . LYS A 1 278 ? -6.884 -12.501 15.776 1.00 96.19 278 LYS A C 1
ATOM 2239 O O . LYS A 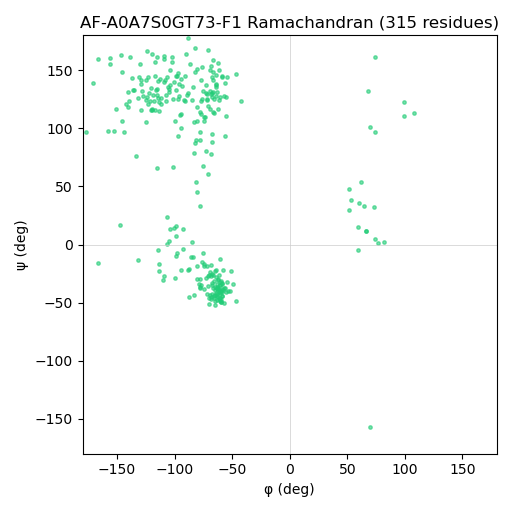1 278 ? -6.458 -11.901 16.760 1.00 96.19 278 LYS A O 1
ATOM 2244 N N . TYR A 1 279 ? -7.689 -11.947 14.881 1.00 96.19 279 TYR A N 1
ATOM 2245 C CA . TYR A 1 279 ? -8.160 -10.575 14.949 1.00 96.19 279 TYR A CA 1
ATOM 2246 C C . TYR A 1 279 ? -9.032 -10.350 16.187 1.00 96.19 279 TYR A C 1
ATOM 2248 O O . TYR A 1 279 ? -9.935 -11.137 16.478 1.00 96.19 279 TYR A O 1
ATOM 2256 N N . LYS A 1 280 ? -8.804 -9.235 16.889 1.00 95.06 280 LYS A N 1
ATOM 2257 C CA . LYS A 1 280 ? -9.637 -8.802 18.018 1.00 95.06 280 LYS A CA 1
ATOM 2258 C C . LYS A 1 280 ? -10.101 -7.367 17.839 1.00 95.06 280 LYS A C 1
ATOM 2260 O O . LYS A 1 280 ? -9.294 -6.450 17.683 1.00 95.06 280 LYS A O 1
ATOM 2265 N N . ASN A 1 281 ? -11.411 -7.151 17.952 1.00 91.38 281 ASN A N 1
ATOM 2266 C CA . ASN A 1 281 ? -11.993 -5.825 17.754 1.00 91.38 281 ASN A CA 1
ATOM 2267 C C . ASN A 1 281 ? -11.760 -4.847 18.935 1.00 91.38 281 ASN A C 1
ATOM 2269 O O . ASN A 1 281 ? -12.032 -3.654 18.818 1.00 91.38 281 ASN A O 1
ATOM 2273 N N . SER A 1 282 ? -11.205 -5.292 20.057 1.00 90.06 282 SER A N 1
ATOM 2274 C CA . SER A 1 282 ? -10.820 -4.416 21.175 1.00 90.06 282 SER A CA 1
ATOM 2275 C C . SER A 1 282 ? -9.335 -4.043 21.183 1.00 90.06 282 SER A C 1
ATOM 2277 O O . SER A 1 282 ? -8.928 -3.202 21.977 1.00 90.06 282 SER A O 1
ATOM 2279 N N . SER A 1 283 ? -8.529 -4.649 20.310 1.00 91.94 283 SER A N 1
ATOM 2280 C CA . SER A 1 283 ? -7.071 -4.598 20.397 1.00 91.94 283 SER A CA 1
ATOM 2281 C C . SER A 1 283 ? -6.432 -3.654 19.379 1.00 91.94 283 SER A C 1
ATOM 2283 O O . SER A 1 283 ? -6.952 -3.451 18.273 1.00 91.94 283 SER A O 1
ATOM 2285 N N . ALA A 1 284 ? -5.287 -3.101 19.783 1.00 91.56 284 ALA A N 1
ATOM 2286 C CA . ALA A 1 284 ? -4.347 -2.352 18.954 1.00 91.56 284 ALA A CA 1
ATOM 2287 C C . ALA A 1 284 ? -3.067 -3.157 18.644 1.00 91.56 284 ALA A C 1
ATOM 2289 O O . ALA A 1 284 ? -2.187 -2.635 17.967 1.00 91.56 284 ALA A O 1
ATOM 2290 N N . ASP A 1 285 ? -2.954 -4.402 19.131 1.00 92.06 285 ASP A N 1
ATOM 2291 C CA . ASP A 1 285 ? -1.760 -5.236 18.959 1.00 92.06 285 ASP A CA 1
ATOM 2292 C C . ASP A 1 285 ? -1.462 -5.490 17.476 1.00 92.06 285 ASP A C 1
ATOM 2294 O O . ASP A 1 285 ? -2.313 -5.951 16.712 1.00 92.06 285 ASP A O 1
ATOM 2298 N N . GLU A 1 286 ? -0.233 -5.206 17.056 1.00 89.44 286 GLU A N 1
ATOM 2299 C CA . GLU A 1 286 ? 0.157 -5.300 15.653 1.00 89.44 286 GLU A CA 1
ATOM 2300 C C . GLU A 1 286 ? -0.000 -6.715 15.082 1.00 89.44 286 GLU A C 1
ATOM 2302 O O . GLU A 1 286 ? -0.409 -6.853 13.931 1.00 89.44 286 GLU A O 1
ATOM 2307 N N . ASN A 1 287 ? 0.237 -7.766 15.870 1.00 91.00 287 ASN A N 1
ATOM 2308 C CA . ASN A 1 287 ? 0.112 -9.157 15.424 1.00 91.00 287 ASN A CA 1
ATOM 2309 C C . ASN A 1 287 ? -1.338 -9.572 15.165 1.00 91.00 287 ASN A C 1
ATOM 2311 O O . ASN A 1 287 ? -1.581 -10.512 14.406 1.00 91.00 287 ASN A O 1
ATOM 2315 N N . GLU A 1 288 ? -2.291 -8.885 15.793 1.00 93.44 288 GLU A N 1
ATOM 2316 C CA . GLU A 1 288 ? -3.731 -9.102 15.633 1.00 93.44 288 GLU A CA 1
ATOM 2317 C C . GLU A 1 288 ? -4.339 -8.167 14.573 1.00 93.44 288 GLU A C 1
ATOM 2319 O O . GLU A 1 288 ? -5.402 -8.457 14.025 1.00 93.44 288 GLU A O 1
ATOM 2324 N N . GLN A 1 289 ? -3.688 -7.035 14.278 1.00 92.62 289 GLN A N 1
ATOM 2325 C CA . GLN A 1 289 ? -4.235 -5.960 13.439 1.00 92.62 289 GLN A CA 1
ATOM 2326 C C . GLN A 1 289 ? -3.550 -5.814 12.068 1.00 92.62 289 GLN A C 1
ATOM 2328 O O . GLN A 1 289 ? -4.186 -5.393 11.088 1.00 92.62 289 GLN A O 1
ATOM 2333 N N . ILE A 1 290 ? -2.263 -6.148 11.976 1.00 90.94 290 ILE A N 1
ATOM 2334 C CA . ILE A 1 290 ? -1.408 -5.959 10.802 1.00 90.94 290 ILE A CA 1
ATOM 2335 C C . ILE A 1 290 ? -0.998 -7.333 10.276 1.00 90.94 290 ILE A C 1
ATOM 2337 O O . ILE A 1 290 ? -0.471 -8.178 10.995 1.00 90.94 290 ILE A O 1
ATOM 2341 N N . THR A 1 291 ? -1.241 -7.583 8.988 1.00 89.31 291 THR A N 1
ATOM 2342 C CA . THR A 1 291 ? -0.839 -8.857 8.379 1.00 89.31 291 THR A CA 1
ATOM 2343 C C . THR A 1 291 ? 0.678 -9.012 8.427 1.00 89.31 291 THR A C 1
ATOM 2345 O O . THR A 1 291 ? 1.402 -8.019 8.443 1.00 89.31 291 THR A O 1
ATOM 2348 N N . SER A 1 292 ? 1.208 -10.230 8.380 1.00 80.69 292 SER A N 1
ATOM 2349 C CA . SER A 1 292 ? 2.653 -10.489 8.339 1.00 80.69 292 SER A CA 1
ATOM 2350 C C . SER A 1 292 ? 3.148 -10.653 6.899 1.00 80.69 292 SER A C 1
ATOM 2352 O O . SER A 1 292 ? 2.436 -11.167 6.043 1.00 80.69 292 SER A O 1
ATOM 2354 N N . ILE A 1 293 ? 4.349 -10.147 6.582 1.00 72.44 293 ILE A N 1
ATOM 2355 C CA . ILE A 1 293 ? 5.039 -10.481 5.313 1.00 72.44 293 ILE A CA 1
ATOM 2356 C C . ILE A 1 293 ? 5.852 -11.777 5.426 1.00 72.44 293 ILE A C 1
ATOM 2358 O O . ILE A 1 293 ? 6.316 -12.296 4.417 1.00 72.44 293 ILE A O 1
ATOM 2362 N N . HIS A 1 294 ? 6.026 -12.291 6.644 1.00 73.38 294 HIS A N 1
ATOM 2363 C CA . HIS A 1 294 ? 6.846 -13.463 6.952 1.00 73.38 294 HIS A CA 1
ATOM 2364 C C . HIS A 1 294 ? 5.997 -14.692 7.282 1.00 73.38 294 HIS A C 1
ATOM 2366 O O . HIS A 1 294 ? 6.456 -15.588 7.985 1.00 73.38 294 HIS A O 1
ATOM 2372 N N . PHE A 1 295 ? 4.755 -14.725 6.796 1.00 80.31 295 PHE A N 1
ATOM 2373 C CA . PHE A 1 295 ? 3.882 -15.880 6.948 1.00 80.31 295 PHE A CA 1
ATOM 2374 C C . PHE A 1 295 ? 4.460 -17.049 6.142 1.00 80.31 295 PHE A C 1
ATOM 2376 O O . PHE A 1 295 ? 4.599 -16.959 4.918 1.00 80.31 295 PHE A O 1
ATOM 2383 N N . LYS A 1 296 ? 4.885 -18.103 6.840 1.00 86.00 296 LYS A N 1
ATOM 2384 C CA . LYS A 1 296 ? 5.579 -19.249 6.242 1.00 86.00 296 LYS A CA 1
ATOM 2385 C C . LYS A 1 296 ? 4.571 -20.211 5.599 1.00 86.00 296 LYS A C 1
ATOM 2387 O O . LYS A 1 296 ? 3.475 -20.329 6.139 1.00 86.00 296 LYS A O 1
ATOM 2392 N N . PRO A 1 297 ? 4.948 -20.959 4.542 1.00 86.56 297 PRO A N 1
ATOM 2393 C CA . PRO A 1 297 ? 4.087 -21.972 3.914 1.00 86.56 297 PRO A CA 1
ATOM 2394 C C . PRO A 1 297 ? 3.405 -22.905 4.925 1.00 86.56 297 PRO A C 1
ATOM 2396 O O . PRO A 1 297 ? 2.184 -22.998 4.953 1.00 86.56 297 PRO A O 1
ATOM 2399 N N . LYS A 1 298 ? 4.175 -23.448 5.876 1.00 90.88 298 LYS A N 1
ATOM 2400 C CA . LYS A 1 298 ? 3.661 -24.326 6.940 1.00 90.88 298 LYS A CA 1
ATOM 2401 C C . LYS A 1 298 ? 2.517 -23.713 7.763 1.00 90.88 298 LYS A C 1
ATOM 2403 O O . LYS A 1 298 ? 1.635 -24.428 8.210 1.00 90.88 298 LYS A O 1
ATOM 2408 N N . GLN A 1 299 ? 2.513 -22.393 7.959 1.00 90.31 299 GLN A N 1
ATOM 2409 C CA . GLN A 1 299 ? 1.455 -21.728 8.723 1.00 90.31 299 GLN A CA 1
ATOM 2410 C C . GLN A 1 299 ? 0.132 -21.664 7.952 1.00 90.31 299 GLN A C 1
ATOM 2412 O O . GLN A 1 299 ? -0.914 -21.624 8.589 1.00 90.31 299 GLN A O 1
ATOM 2417 N N . TYR A 1 300 ? 0.157 -21.631 6.612 1.00 92.31 300 TYR A N 1
ATOM 2418 C CA . TYR A 1 300 ? -1.074 -21.707 5.815 1.00 92.31 300 TYR A CA 1
ATOM 2419 C C . TYR A 1 300 ? -1.715 -23.086 5.966 1.00 92.31 300 TYR A C 1
ATOM 2421 O O . TYR A 1 300 ? -2.918 -23.172 6.181 1.00 92.31 300 TYR A O 1
ATOM 2429 N N . GLU A 1 301 ? -0.901 -24.143 5.937 1.00 92.44 301 GLU A N 1
ATOM 2430 C CA . GLU A 1 301 ? -1.347 -25.526 6.137 1.00 92.44 301 GLU A CA 1
ATOM 2431 C C . GLU A 1 301 ? -1.883 -25.749 7.559 1.00 92.44 301 GLU A C 1
ATOM 2433 O O . GLU A 1 301 ? -3.009 -26.204 7.726 1.00 92.44 301 GLU A O 1
ATOM 2438 N N . GLU A 1 302 ? -1.114 -25.374 8.589 1.00 94.31 302 GLU A N 1
ATOM 2439 C CA . GLU A 1 302 ? -1.479 -25.578 10.002 1.00 94.31 302 GLU A CA 1
ATOM 2440 C C . GLU A 1 302 ? -2.756 -24.833 10.419 1.00 94.31 302 GLU A C 1
ATOM 2442 O O . GLU A 1 302 ? -3.455 -25.273 11.331 1.00 94.31 302 GLU A O 1
ATOM 2447 N N . LEU A 1 303 ? -3.041 -23.690 9.790 1.00 94.06 303 LEU A N 1
ATOM 2448 C CA . LEU A 1 303 ? -4.195 -22.843 10.107 1.00 94.06 303 LEU A CA 1
ATOM 2449 C C . LEU A 1 303 ? -5.326 -22.958 9.075 1.00 94.06 303 LEU A C 1
ATOM 2451 O O . LEU A 1 303 ? -6.323 -22.240 9.198 1.00 94.06 303 LEU A O 1
ATOM 2455 N N . GLU A 1 304 ? -5.167 -23.827 8.074 1.00 93.94 304 GLU A N 1
ATOM 2456 C CA . GLU A 1 304 ? -6.120 -24.047 6.980 1.00 93.94 304 GLU A CA 1
ATOM 2457 C C . GLU A 1 304 ? -6.530 -22.734 6.284 1.00 93.94 304 GLU A C 1
ATOM 2459 O O . GLU A 1 304 ? -7.712 -22.429 6.101 1.00 93.94 304 GLU A O 1
ATOM 2464 N N . LEU A 1 305 ? -5.533 -21.911 5.945 1.00 94.38 305 LEU A N 1
ATOM 2465 C CA . LEU A 1 305 ? -5.715 -20.599 5.323 1.00 94.38 305 LEU A CA 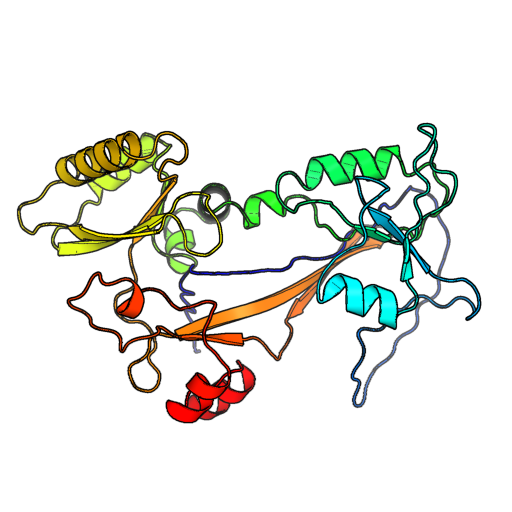1
ATOM 2466 C C . LEU A 1 305 ? -5.359 -20.654 3.829 1.00 94.38 305 LEU A C 1
ATOM 2468 O O . LEU A 1 305 ? -4.278 -21.141 3.494 1.00 94.38 305 LEU A O 1
ATOM 2472 N N . PRO A 1 306 ? -6.180 -20.087 2.924 1.00 94.25 306 PRO A N 1
ATOM 2473 C CA . PRO A 1 306 ? -5.852 -20.059 1.503 1.00 94.25 306 PRO A CA 1
ATOM 2474 C C . PRO A 1 306 ? -4.621 -19.184 1.255 1.00 94.25 306 PRO A C 1
ATOM 2476 O O . PRO A 1 306 ? -4.607 -18.016 1.656 1.00 94.25 306 PRO A O 1
ATOM 2479 N N . GLU A 1 307 ? -3.592 -19.726 0.599 1.00 92.69 307 GLU A N 1
ATOM 2480 C CA . GLU A 1 307 ? -2.356 -18.990 0.306 1.00 92.69 307 GLU A CA 1
ATOM 2481 C C . GLU A 1 307 ? -2.534 -18.039 -0.880 1.00 92.69 307 GLU A C 1
ATOM 2483 O O . GLU A 1 307 ? -1.992 -16.926 -0.881 1.00 92.69 307 GLU A O 1
ATOM 2488 N N . THR A 1 308 ? -3.312 -18.450 -1.877 1.00 92.19 308 THR A N 1
ATOM 2489 C CA . THR A 1 308 ? -3.525 -17.672 -3.091 1.00 92.19 308 THR A CA 1
ATOM 2490 C C . THR A 1 308 ? -4.930 -17.094 -3.184 1.00 92.19 308 THR A C 1
ATOM 2492 O O . THR A 1 308 ? -5.870 -17.528 -2.516 1.00 92.19 308 THR A O 1
ATOM 2495 N N . VAL A 1 309 ? -5.088 -16.087 -4.043 1.00 91.31 309 VAL A N 1
ATOM 2496 C CA . VAL A 1 309 ? -6.408 -15.532 -4.378 1.00 91.31 309 VAL A CA 1
ATOM 2497 C C . VAL A 1 309 ? -7.281 -16.571 -5.085 1.00 91.31 309 VAL A C 1
ATOM 2499 O O . VAL A 1 309 ? -8.500 -16.508 -4.963 1.00 91.31 309 VAL A O 1
ATOM 2502 N N . GLU A 1 310 ? -6.687 -17.528 -5.801 1.00 91.12 310 GLU A N 1
ATOM 2503 C CA . GLU A 1 310 ? -7.445 -18.617 -6.418 1.00 91.12 310 GLU A CA 1
ATOM 2504 C C . GLU A 1 310 ? -7.985 -19.579 -5.355 1.00 91.12 310 GLU A C 1
ATOM 2506 O O . GLU A 1 310 ? -9.181 -19.860 -5.354 1.00 91.12 310 GLU A O 1
ATOM 2511 N N . ASP A 1 311 ? -7.158 -19.984 -4.385 1.00 91.62 311 ASP A N 1
ATOM 2512 C CA . ASP A 1 311 ? -7.598 -20.821 -3.256 1.00 91.62 311 ASP A CA 1
ATOM 2513 C C . ASP A 1 311 ? -8.722 -20.134 -2.470 1.00 91.62 311 ASP A C 1
ATOM 2515 O O . ASP A 1 311 ? -9.707 -20.755 -2.073 1.00 91.62 311 ASP A O 1
ATOM 2519 N N . LEU A 1 312 ? -8.609 -18.815 -2.295 1.00 92.38 312 LEU A N 1
ATOM 2520 C CA . LEU A 1 312 ? -9.613 -18.005 -1.617 1.00 92.38 312 LEU A CA 1
ATOM 2521 C C . LEU A 1 312 ? -10.980 -18.041 -2.314 1.00 92.38 312 LEU A C 1
ATOM 2523 O O . LEU A 1 312 ? -12.004 -17.990 -1.637 1.00 92.38 312 LEU A O 1
ATOM 2527 N N . ARG A 1 313 ? -11.035 -18.168 -3.647 1.00 88.75 313 ARG A N 1
ATOM 2528 C CA . ARG A 1 313 ? -12.315 -18.251 -4.375 1.00 88.75 313 ARG A CA 1
ATOM 2529 C C . ARG A 1 313 ? -13.136 -19.469 -3.966 1.00 88.75 313 ARG A C 1
ATOM 2531 O O . ARG A 1 313 ? -14.360 -19.421 -4.072 1.00 88.75 313 ARG A O 1
ATOM 2538 N N . ALA A 1 314 ? -12.498 -20.535 -3.484 1.00 86.25 314 ALA A N 1
ATOM 2539 C CA . ALA A 1 314 ? -13.205 -21.700 -2.962 1.00 86.25 314 ALA A CA 1
ATOM 2540 C C . ALA A 1 314 ? -13.973 -21.395 -1.661 1.00 86.25 314 ALA A C 1
ATOM 2542 O O . ALA A 1 314 ? -14.988 -22.034 -1.410 1.00 86.25 314 ALA A O 1
ATOM 2543 N N . TYR A 1 315 ? -13.544 -20.392 -0.884 1.00 81.56 315 TYR A N 1
ATOM 2544 C CA . TYR A 1 315 ? -14.196 -19.952 0.360 1.00 81.56 315 TYR A CA 1
ATOM 2545 C C . TYR A 1 315 ? -15.355 -18.968 0.131 1.00 81.56 315 TYR A C 1
ATOM 2547 O O . TYR A 1 315 ? -16.083 -18.646 1.067 1.00 81.56 315 TYR A O 1
ATOM 2555 N N . TRP A 1 316 ? -15.511 -18.447 -1.089 1.00 71.06 316 TRP A N 1
ATOM 2556 C CA . TRP A 1 316 ? -16.554 -17.474 -1.437 1.00 71.06 316 TRP A CA 1
ATOM 2557 C C . TRP A 1 316 ? -17.841 -18.096 -1.989 1.00 71.06 316 TRP A C 1
ATOM 2559 O O . TRP A 1 316 ? -18.778 -17.353 -2.284 1.00 71.06 316 TRP A O 1
ATOM 2569 N N . LYS A 1 317 ? -17.876 -19.418 -2.179 1.00 52.47 317 LYS A N 1
ATOM 2570 C CA . LYS A 1 317 ? -19.061 -20.146 -2.653 1.00 52.47 317 LYS A CA 1
ATOM 2571 C C . LYS A 1 317 ? -20.006 -20.474 -1.506 1.00 52.47 317 LYS A C 1
ATOM 2573 O O . LYS A 1 317 ? -21.227 -20.405 -1.753 1.00 52.47 317 LYS A O 1
#